Protein AF-A0A931TNT5-F1 (afdb_monomer_lite)

Radius of gyration: 23.52 Å; chains: 1; bounding box: 72×41×69 Å

Foldseek 3Di:
DVVVVVVVVVVVVVVVVVVVVVCVVCVPVPPCPPPLNVVLVLQLLAFEKEFPVQVVVCVVVVNDLVNVNVQSVPWDWDPVQWQPDDQWTWIWTDDDPAIKIWIDGAQFRYIYIHGCPDRPVPDDDDQADKMATSHHHPDPAQEDEPAPLSVVLCVVAVVNVPRVVVVVQCNPFKMWGNNPWQSNDPPWTKIWIWGDDPPKIKIWIWTDDPSHTYTHDIDIPSRPVSD

pLDDT: mean 86.0, std 11.62, range [53.06, 97.56]

Structure (mmCIF, N/CA/C/O backbone):
data_AF-A0A931TNT5-F1
#
_entry.id   AF-A0A931TNT5-F1
#
loop_
_atom_site.group_PDB
_atom_site.id
_atom_site.type_symbol
_atom_site.label_atom_id
_atom_site.label_alt_id
_atom_site.label_comp_id
_atom_site.label_asym_id
_atom_site.label_entity_id
_atom_site.label_seq_id
_atom_site.pdbx_PDB_ins_code
_atom_site.Cartn_x
_atom_site.Cartn_y
_atom_site.Cartn_z
_atom_site.occupancy
_atom_site.B_iso_or_equiv
_atom_site.auth_seq_id
_atom_site.auth_comp_id
_atom_site.auth_asym_id
_atom_site.auth_atom_id
_atom_site.pdbx_PDB_model_num
ATOM 1 N N . MET A 1 1 ? -49.748 -14.332 39.768 1.00 60.91 1 MET A N 1
ATOM 2 C CA . MET A 1 1 ? -48.312 -14.596 39.511 1.00 60.91 1 MET A CA 1
ATOM 3 C C . MET A 1 1 ? -48.090 -15.723 38.508 1.00 60.91 1 MET A C 1
ATOM 5 O O . MET A 1 1 ? -47.346 -15.518 37.559 1.00 60.91 1 MET A O 1
ATOM 9 N N . GLU A 1 2 ? -48.775 -16.862 38.635 1.00 69.00 2 GLU A N 1
ATOM 10 C CA . GLU A 1 2 ? -48.546 -18.037 37.773 1.00 69.00 2 GLU A CA 1
ATOM 11 C C . GLU A 1 2 ? -48.701 -17.775 36.269 1.00 69.00 2 GLU A C 1
ATOM 13 O O . GLU A 1 2 ? -47.838 -18.149 35.482 1.00 69.00 2 GLU A O 1
ATOM 18 N N . LYS A 1 3 ? -49.734 -17.021 35.868 1.00 76.44 3 LYS A N 1
ATOM 19 C CA . LYS A 1 3 ? -50.006 -16.698 34.456 1.00 76.44 3 LYS A CA 1
ATOM 20 C C . LYS A 1 3 ? -48.853 -15.945 33.770 1.00 76.44 3 LYS A C 1
ATOM 22 O O . LYS A 1 3 ? -48.583 -16.174 32.591 1.00 76.44 3 LYS A O 1
ATOM 27 N N . LEU A 1 4 ? -48.161 -15.077 34.512 1.00 82.75 4 LEU A N 1
ATOM 28 C CA . LEU A 1 4 ? -46.988 -14.330 34.044 1.00 82.75 4 LEU A CA 1
ATOM 29 C C . LEU A 1 4 ? -45.771 -15.246 33.861 1.00 82.75 4 LEU A C 1
ATOM 31 O O . LEU A 1 4 ? -45.075 -15.130 32.857 1.00 82.75 4 LEU A O 1
ATOM 35 N N . ILE A 1 5 ? -45.569 -16.201 34.771 1.00 85.56 5 ILE A N 1
ATOM 36 C CA . ILE A 1 5 ? -44.464 -17.171 34.717 1.00 85.56 5 ILE A CA 1
ATOM 37 C C . ILE A 1 5 ? -44.617 -18.109 33.512 1.00 85.56 5 ILE A C 1
ATOM 39 O O . ILE A 1 5 ? -43.648 -18.344 32.790 1.00 85.56 5 ILE A O 1
ATOM 43 N N . THR A 1 6 ? -45.833 -18.590 33.229 1.00 86.19 6 THR A N 1
ATOM 44 C CA . THR A 1 6 ? -46.102 -19.387 32.016 1.00 86.19 6 THR A CA 1
ATOM 45 C C . THR A 1 6 ? -45.783 -18.616 30.741 1.00 86.19 6 THR A C 1
ATOM 47 O O . THR A 1 6 ? -45.123 -19.150 29.855 1.00 86.19 6 THR A O 1
ATOM 50 N N . ARG A 1 7 ? -46.191 -17.343 30.651 1.00 88.88 7 ARG A N 1
ATOM 51 C CA . ARG A 1 7 ? -45.890 -16.497 29.484 1.00 88.88 7 ARG A CA 1
ATOM 52 C C . ARG A 1 7 ? -44.385 -16.295 29.313 1.00 88.88 7 ARG A C 1
ATOM 54 O O . ARG A 1 7 ? -43.880 -16.454 28.207 1.00 88.88 7 ARG A O 1
ATOM 61 N N . LEU A 1 8 ? -43.667 -16.024 30.405 1.00 90.19 8 LEU A N 1
ATOM 62 C CA . LEU A 1 8 ? -42.213 -15.860 30.381 1.00 90.19 8 LEU A CA 1
ATOM 63 C C . LEU A 1 8 ? -41.493 -17.140 29.925 1.00 90.19 8 LEU A C 1
ATOM 65 O O . LEU A 1 8 ? -40.530 -17.052 29.172 1.00 90.19 8 LEU A O 1
ATOM 69 N N . LYS A 1 9 ? -41.993 -18.327 30.303 1.00 89.06 9 LYS A N 1
ATOM 70 C CA . LYS A 1 9 ? -41.482 -19.620 29.816 1.00 89.06 9 LYS A CA 1
ATOM 71 C C . LYS A 1 9 ? -41.636 -19.777 28.301 1.00 89.06 9 LYS A C 1
ATOM 73 O O . LYS A 1 9 ? -40.662 -20.115 27.635 1.00 89.06 9 LYS A O 1
ATOM 78 N N . TYR A 1 10 ? -42.820 -19.505 27.748 1.00 90.44 10 TYR A N 1
ATOM 79 C CA . TYR A 1 10 ? -43.043 -19.618 26.300 1.00 90.44 10 TYR A CA 1
ATOM 80 C C . TYR A 1 10 ? -42.200 -18.613 25.505 1.00 90.44 10 TYR A C 1
ATOM 82 O O . TYR A 1 10 ? -41.583 -18.986 24.506 1.00 90.44 10 TYR A O 1
ATOM 90 N N . TYR A 1 11 ? -42.096 -17.367 25.980 1.00 93.31 11 TYR A N 1
ATOM 91 C CA . TYR A 1 11 ? -41.207 -16.377 25.366 1.00 93.31 11 TYR A CA 1
ATOM 92 C C . TYR A 1 11 ? -39.727 -16.744 25.520 1.00 93.31 11 TYR A C 1
ATOM 94 O O . TYR A 1 11 ? -38.964 -16.558 24.579 1.00 93.31 11 TYR A O 1
ATOM 102 N N . GLY A 1 12 ? -39.325 -17.316 26.657 1.00 94.38 12 GLY A N 1
ATOM 103 C CA . GLY A 1 12 ? -37.959 -17.777 26.901 1.00 94.38 12 GLY A CA 1
ATOM 104 C C . GLY A 1 12 ? -37.539 -18.915 25.971 1.00 94.38 12 GLY A C 1
ATOM 105 O O . GLY A 1 12 ? -36.418 -18.903 25.474 1.00 94.38 12 GLY A O 1
ATOM 106 N N . ILE A 1 13 ? -38.447 -19.849 25.666 1.00 94.81 13 ILE A N 1
ATOM 107 C CA . ILE A 1 13 ? -38.198 -20.925 24.691 1.00 94.81 13 ILE A CA 1
ATOM 108 C C . ILE A 1 13 ? -38.014 -20.340 23.287 1.00 94.81 13 ILE A C 1
ATOM 110 O O . ILE A 1 13 ? -37.030 -20.651 22.620 1.00 94.81 13 ILE A O 1
ATOM 114 N N . GLY A 1 14 ? -38.914 -19.450 22.855 1.00 93.44 14 GLY A N 1
ATOM 115 C CA . GLY A 1 14 ? -38.783 -18.777 21.559 1.00 93.44 14 GLY A CA 1
ATOM 116 C C . GLY A 1 14 ? -37.503 -17.942 21.456 1.00 93.44 14 GLY A C 1
ATOM 117 O O . GLY A 1 14 ? -36.809 -17.987 20.442 1.00 93.44 14 GLY A O 1
ATOM 118 N N . PHE A 1 15 ? -37.141 -17.237 22.529 1.00 95.12 15 PHE A N 1
ATOM 119 C CA . PHE A 1 15 ? -35.911 -16.455 22.618 1.00 95.12 15 PHE A CA 1
ATOM 120 C C . PHE A 1 15 ? -34.656 -17.335 22.573 1.00 95.12 15 PHE A C 1
ATOM 122 O O . PHE A 1 15 ? -33.716 -17.017 21.849 1.00 95.12 15 PHE A O 1
ATOM 129 N N . ALA A 1 16 ? -34.650 -18.466 23.282 1.00 94.94 16 ALA A N 1
ATOM 130 C CA . ALA A 1 16 ? -33.543 -19.419 23.266 1.00 94.94 16 ALA A CA 1
ATOM 131 C C . ALA A 1 16 ? -33.347 -20.039 21.874 1.00 94.94 16 ALA A C 1
ATOM 133 O O . ALA A 1 16 ? -32.223 -20.077 21.376 1.00 94.94 16 ALA A O 1
ATOM 134 N N . ILE A 1 17 ? -34.434 -20.447 21.209 1.00 95.62 17 ILE A N 1
ATOM 135 C CA . ILE A 1 17 ? -34.390 -20.925 19.818 1.00 95.62 17 ILE A CA 1
ATOM 136 C C . ILE A 1 17 ? -33.859 -19.818 18.894 1.00 95.62 17 ILE A C 1
ATOM 138 O O . ILE A 1 17 ? -32.977 -20.067 18.073 1.00 95.62 17 ILE A O 1
ATOM 142 N N . GLY A 1 18 ? -34.331 -18.580 19.068 1.00 94.69 18 GLY A N 1
ATOM 143 C CA . GLY A 1 18 ? -33.838 -17.417 18.329 1.00 94.69 18 GLY A CA 1
ATOM 144 C C . GLY A 1 18 ? -32.334 -17.180 18.511 1.00 94.69 18 GLY A C 1
ATOM 145 O O . GLY A 1 18 ? -31.628 -16.969 17.527 1.00 94.69 18 GLY A O 1
ATOM 146 N N . LEU A 1 19 ? -31.820 -17.283 19.741 1.00 92.31 19 LEU A N 1
ATOM 147 C CA . LEU A 1 19 ? -30.387 -17.166 20.027 1.00 92.31 19 LEU A CA 1
ATOM 148 C C . LEU A 1 19 ? -29.568 -18.256 19.328 1.00 92.31 19 LEU A C 1
ATOM 150 O O . LEU A 1 19 ? -28.522 -17.943 18.761 1.00 92.31 19 LEU A O 1
ATOM 154 N N . VAL A 1 20 ? -30.045 -19.505 19.309 1.00 92.94 20 VAL A N 1
ATOM 155 C CA . VAL A 1 20 ? -29.374 -20.606 18.595 1.00 92.94 20 VAL A CA 1
ATOM 156 C C . VAL A 1 20 ? -29.245 -20.288 17.105 1.00 92.94 20 VAL A C 1
ATOM 158 O O . VAL A 1 20 ? -28.155 -20.411 16.546 1.00 92.94 20 VAL A O 1
ATOM 161 N N . PHE A 1 21 ? -30.315 -19.802 16.469 1.00 92.38 21 PHE A N 1
ATOM 162 C CA . PHE A 1 21 ? -30.259 -19.381 15.068 1.00 92.38 21 PHE A CA 1
ATOM 163 C C . PHE A 1 21 ? -29.291 -18.218 14.846 1.00 92.38 21 PHE A C 1
ATOM 165 O O . PHE A 1 21 ? -28.497 -18.270 13.908 1.00 92.38 21 PHE A O 1
ATOM 172 N N . VAL A 1 22 ? -29.298 -17.194 15.706 1.00 88.94 22 VAL A N 1
ATOM 173 C CA . VAL A 1 22 ? -28.338 -16.081 15.610 1.00 88.94 22 VAL A CA 1
ATOM 174 C C . VAL A 1 22 ? -26.902 -16.601 15.700 1.00 88.94 22 VAL A C 1
ATOM 176 O O . VAL A 1 22 ? -26.078 -16.250 14.860 1.00 88.94 22 VAL A O 1
ATOM 179 N N . PHE A 1 23 ? -26.590 -17.489 16.643 1.00 84.50 23 PHE A N 1
ATOM 180 C CA . PHE A 1 23 ? -25.250 -18.066 16.720 1.00 84.50 23 PHE A CA 1
ATOM 181 C C . PHE A 1 23 ? -24.886 -18.843 15.450 1.00 84.50 23 PHE A C 1
ATOM 183 O O . PHE A 1 23 ? -23.821 -18.598 14.894 1.00 84.50 23 PHE A O 1
ATOM 190 N N . ILE A 1 24 ? -25.765 -19.705 14.933 1.00 86.62 24 ILE A N 1
ATOM 191 C CA . ILE A 1 24 ? -25.496 -20.490 13.714 1.00 86.62 24 ILE A CA 1
ATOM 192 C C . ILE A 1 24 ? -25.296 -19.587 12.487 1.00 86.62 24 ILE A C 1
ATOM 194 O O . ILE A 1 24 ? -24.339 -19.767 11.736 1.00 86.62 24 ILE A O 1
ATOM 198 N N . PHE A 1 25 ? -26.147 -18.577 12.288 1.00 83.00 25 PHE A N 1
ATOM 199 C CA . PHE A 1 25 ? -26.049 -17.688 11.126 1.00 83.00 25 PHE A CA 1
ATOM 200 C C . PHE A 1 25 ? -24.861 -16.717 11.194 1.00 83.00 25 PHE A C 1
ATOM 202 O O . PHE A 1 25 ? -24.346 -16.304 10.151 1.00 83.00 25 PHE A O 1
ATOM 209 N N . PHE A 1 26 ? -24.413 -16.344 12.396 1.00 74.88 26 PHE A N 1
ATOM 210 C CA . PHE A 1 26 ? -23.336 -15.367 12.590 1.00 74.88 26 PHE A CA 1
ATOM 211 C C . PHE A 1 26 ? -21.994 -15.981 13.025 1.00 74.88 26 PHE A C 1
ATOM 213 O O . PHE A 1 26 ? -21.021 -15.239 13.143 1.00 74.88 26 PHE A O 1
ATOM 220 N N . GLN A 1 27 ? -21.893 -17.309 13.165 1.00 64.12 27 GLN A N 1
ATOM 221 C CA . GLN A 1 27 ? -20.689 -18.048 13.590 1.00 64.12 27 GLN A CA 1
ATOM 222 C C . GLN A 1 27 ? -19.400 -17.639 12.850 1.00 64.12 27 GLN A C 1
ATOM 224 O O . GLN A 1 27 ? -18.350 -17.511 13.472 1.00 64.12 27 GLN A O 1
ATOM 229 N N . ASN A 1 28 ? -19.483 -17.357 11.543 1.00 58.19 28 ASN A N 1
ATOM 230 C CA . ASN A 1 28 ? -18.328 -16.963 10.721 1.00 58.19 28 ASN A CA 1
ATOM 231 C C . ASN A 1 28 ? -18.188 -15.450 10.492 1.00 58.19 28 ASN A C 1
ATOM 233 O O . ASN A 1 28 ? -17.248 -15.004 9.830 1.00 58.19 28 ASN A O 1
ATOM 237 N N . ARG A 1 29 ? -19.101 -14.630 11.023 1.00 60.81 29 ARG A N 1
ATOM 238 C CA . ARG A 1 29 ? -19.009 -13.167 10.939 1.00 60.81 29 ARG A CA 1
ATOM 239 C C . ARG A 1 29 ? -18.364 -12.641 12.216 1.00 60.81 29 ARG A C 1
ATOM 241 O O . ARG A 1 29 ? -19.027 -12.046 13.058 1.00 60.81 29 ARG A O 1
ATOM 248 N N . GLY A 1 30 ? -17.062 -12.882 12.362 1.00 60.56 30 GLY A N 1
ATOM 249 C CA . GLY A 1 30 ? -16.277 -12.315 13.461 1.00 60.56 30 GLY A CA 1
ATOM 250 C C . GLY A 1 30 ? -16.305 -10.778 13.478 1.00 60.56 30 GLY A C 1
ATOM 251 O O . GLY A 1 30 ? -16.892 -10.127 12.613 1.00 60.56 30 GLY A O 1
ATOM 252 N N . CYS A 1 31 ? -15.596 -10.160 14.426 1.00 64.12 31 CYS A N 1
ATOM 253 C CA . CYS A 1 31 ? -15.488 -8.697 14.566 1.00 64.12 31 CYS A CA 1
ATOM 254 C C . CYS A 1 31 ? -14.855 -7.963 13.358 1.00 64.12 31 CYS A C 1
ATOM 256 O O . CYS A 1 31 ? -14.591 -6.765 13.442 1.00 64.12 31 CYS A O 1
ATOM 258 N N . SER A 1 32 ? -14.616 -8.627 12.222 1.00 65.44 32 SER A N 1
ATOM 259 C CA . SER A 1 32 ? -14.110 -8.031 10.977 1.00 65.44 32 SER A CA 1
ATOM 260 C C . SER A 1 32 ? -15.032 -6.952 10.395 1.00 65.44 32 SER A C 1
ATOM 262 O O . SER A 1 32 ? -14.578 -6.109 9.624 1.00 65.44 32 SER A O 1
ATOM 264 N N . TRP A 1 33 ? -16.313 -6.933 10.780 1.00 71.88 33 TRP A N 1
ATOM 265 C CA . TRP A 1 33 ? -17.283 -5.952 10.290 1.00 71.88 33 TRP A CA 1
ATOM 266 C C . TRP A 1 33 ? -17.136 -4.557 10.909 1.00 71.88 33 TRP A C 1
ATOM 268 O O . TRP A 1 33 ? -17.630 -3.597 10.308 1.00 71.88 33 TRP A O 1
ATOM 278 N N . LEU A 1 34 ? -16.475 -4.443 12.072 1.00 87.75 34 LEU A N 1
ATOM 279 C CA . LEU A 1 34 ? -16.306 -3.171 12.774 1.00 87.75 34 LEU A CA 1
ATOM 280 C C . LEU A 1 34 ? -15.616 -2.142 11.861 1.00 87.75 34 LEU A C 1
ATOM 282 O O . LEU A 1 34 ? -14.659 -2.499 11.166 1.00 87.75 34 LEU A O 1
ATOM 286 N N . PRO A 1 35 ? -16.028 -0.858 11.889 1.00 89.94 35 PRO A N 1
ATOM 287 C CA . PRO A 1 35 ? -15.467 0.169 11.009 1.00 89.94 35 PRO A CA 1
ATOM 288 C C . PRO A 1 35 ? -13.936 0.249 11.050 1.00 89.94 35 PRO A C 1
ATOM 290 O O . PRO A 1 35 ? -13.297 0.396 10.012 1.00 89.94 35 PRO A O 1
ATOM 293 N N . SER A 1 36 ? -13.342 0.092 12.238 1.00 92.50 36 SER A N 1
ATOM 294 C CA . SER A 1 36 ? -11.884 0.079 12.430 1.00 92.50 36 SER A CA 1
ATOM 295 C C . SER A 1 36 ? -11.215 -1.060 11.653 1.00 92.50 36 SER A C 1
ATOM 297 O O . SER A 1 36 ? -10.272 -0.834 10.897 1.00 92.50 36 SER A O 1
ATOM 299 N N . ASN A 1 37 ? -11.763 -2.273 11.755 1.00 91.56 37 ASN A N 1
ATOM 300 C CA . ASN A 1 37 ? -11.238 -3.448 11.061 1.00 91.56 37 ASN A CA 1
ATOM 301 C C . ASN A 1 37 ? -11.436 -3.350 9.546 1.00 91.56 37 ASN A C 1
ATOM 303 O O . ASN A 1 37 ? -10.544 -3.723 8.791 1.00 91.56 37 ASN A O 1
ATOM 307 N N . ARG A 1 38 ? -12.541 -2.752 9.081 1.00 90.88 38 ARG A N 1
ATOM 308 C CA . ARG A 1 38 ? -12.736 -2.477 7.648 1.00 90.88 38 ARG A CA 1
ATOM 309 C C . ARG A 1 38 ? -11.681 -1.530 7.084 1.00 90.88 38 ARG A C 1
ATOM 311 O O . ARG A 1 38 ? -11.192 -1.780 5.985 1.00 90.88 38 ARG A O 1
ATOM 318 N N . VAL A 1 39 ? -11.323 -0.468 7.811 1.00 94.69 39 VAL A N 1
ATOM 319 C CA . VAL A 1 39 ? -10.256 0.454 7.385 1.00 94.69 39 VAL A CA 1
ATOM 320 C C . VAL A 1 39 ? -8.919 -0.275 7.313 1.00 94.69 39 VAL A C 1
ATOM 322 O O . VAL A 1 39 ? -8.251 -0.202 6.287 1.00 94.69 39 VAL A O 1
ATOM 325 N N . LYS A 1 40 ? -8.562 -1.025 8.360 1.00 94.25 40 LYS A N 1
ATOM 326 C CA . LYS A 1 40 ? -7.329 -1.823 8.402 1.00 94.25 40 LYS A CA 1
ATOM 327 C C . LYS A 1 40 ? -7.236 -2.807 7.238 1.00 94.25 40 LYS A C 1
ATOM 329 O O . LYS A 1 40 ? -6.236 -2.800 6.530 1.00 94.25 40 LYS A O 1
ATOM 334 N N . ASN A 1 41 ? -8.299 -3.573 6.987 1.00 92.00 41 ASN A N 1
ATOM 335 C CA . ASN A 1 41 ? -8.356 -4.517 5.870 1.00 92.00 41 ASN A CA 1
ATOM 336 C C . ASN A 1 41 ? -8.249 -3.795 4.523 1.00 92.00 41 ASN A C 1
ATOM 338 O O . ASN A 1 41 ? -7.438 -4.178 3.698 1.00 92.00 41 ASN A O 1
ATOM 342 N N . THR A 1 42 ? -8.953 -2.673 4.340 1.00 92.75 42 THR A N 1
ATOM 343 C CA . THR A 1 42 ? -8.857 -1.868 3.105 1.00 92.75 42 THR A CA 1
ATOM 344 C C . THR A 1 42 ? -7.428 -1.385 2.831 1.00 92.75 42 THR A C 1
ATOM 346 O O . THR A 1 42 ? -7.040 -1.219 1.675 1.00 92.75 42 THR A O 1
ATOM 349 N N . ILE A 1 43 ? -6.654 -1.107 3.883 1.00 95.19 43 ILE A N 1
ATOM 350 C CA . ILE A 1 43 ? -5.249 -0.708 3.770 1.00 95.19 43 ILE A CA 1
ATOM 351 C C . ILE A 1 43 ? -4.352 -1.927 3.495 1.00 95.19 43 ILE A C 1
ATOM 353 O O . ILE A 1 43 ? -3.460 -1.826 2.659 1.00 95.19 43 ILE A O 1
ATOM 357 N N . LEU A 1 44 ? -4.595 -3.068 4.150 1.00 92.12 44 LEU A N 1
ATOM 358 C CA . LEU A 1 44 ? -3.869 -4.328 3.920 1.00 92.12 44 LEU A CA 1
ATOM 359 C C . LEU A 1 44 ? -4.112 -4.913 2.519 1.00 92.12 44 LEU A C 1
ATOM 361 O O . LEU A 1 44 ? -3.201 -5.478 1.922 1.00 92.12 44 LEU A O 1
ATOM 365 N N . ASP A 1 45 ? -5.303 -4.708 1.960 1.00 91.00 45 ASP A N 1
ATOM 366 C CA . ASP A 1 45 ? -5.663 -5.103 0.593 1.00 91.00 45 ASP A CA 1
ATOM 367 C C . ASP A 1 45 ? -4.975 -4.225 -0.473 1.00 91.00 45 ASP A C 1
ATOM 369 O O . ASP A 1 45 ? -5.117 -4.456 -1.676 1.00 91.00 45 ASP A O 1
ATOM 373 N N . LYS A 1 46 ? -4.208 -3.208 -0.058 1.00 93.12 46 LYS A N 1
ATOM 374 C CA . LYS A 1 46 ? -3.388 -2.358 -0.927 1.00 93.12 46 LYS A CA 1
ATOM 375 C C . LYS A 1 46 ? -1.909 -2.703 -0.802 1.00 93.12 46 LYS A C 1
ATOM 377 O O . LYS A 1 46 ? -1.430 -3.221 0.201 1.00 93.12 46 LYS A O 1
ATOM 382 N N . THR A 1 47 ? -1.146 -2.356 -1.835 1.00 93.94 47 THR A N 1
ATOM 383 C CA . THR A 1 47 ? 0.319 -2.393 -1.752 1.00 93.94 47 THR A CA 1
ATOM 384 C C . THR A 1 47 ? 0.785 -1.222 -0.893 1.00 93.94 47 THR A C 1
ATOM 386 O O . THR A 1 47 ? 0.615 -0.066 -1.282 1.00 93.94 47 THR A O 1
ATOM 389 N N . LEU A 1 48 ? 1.349 -1.508 0.280 1.00 95.44 48 LEU A N 1
ATOM 390 C CA . LEU A 1 48 ? 1.884 -0.475 1.163 1.00 95.44 48 LEU A CA 1
ATOM 391 C C . LEU A 1 48 ? 3.216 0.008 0.623 1.00 95.44 48 LEU A C 1
ATOM 393 O O . LEU A 1 48 ? 4.116 -0.798 0.381 1.00 95.44 48 LEU A O 1
ATOM 397 N N . VAL A 1 49 ? 3.355 1.317 0.483 1.00 95.81 49 VAL A N 1
ATOM 398 C CA . VAL A 1 49 ? 4.548 1.947 -0.074 1.00 95.81 49 VAL A CA 1
ATOM 399 C C . VAL A 1 49 ? 5.062 3.017 0.872 1.00 95.81 49 VAL A C 1
ATOM 401 O O . VAL A 1 49 ? 4.296 3.647 1.599 1.00 95.81 49 VAL A O 1
ATOM 404 N N . ILE A 1 50 ? 6.369 3.223 0.862 1.00 96.25 50 ILE A N 1
ATOM 405 C CA . ILE A 1 50 ? 7.025 4.312 1.582 1.00 96.25 50 ILE A CA 1
ATOM 406 C C . ILE A 1 50 ? 7.989 5.002 0.627 1.00 96.25 50 ILE A C 1
ATOM 408 O O . ILE A 1 50 ? 8.677 4.332 -0.149 1.00 96.25 50 ILE A O 1
ATOM 412 N N . SER A 1 51 ? 8.020 6.330 0.649 1.00 96.75 51 SER A N 1
ATOM 413 C CA . SER A 1 51 ? 8.989 7.092 -0.137 1.00 96.75 51 SER A CA 1
ATOM 414 C C . SER A 1 51 ? 10.377 7.032 0.496 1.00 96.75 51 SER A C 1
ATOM 416 O O . SER A 1 51 ? 10.512 6.822 1.700 1.00 96.75 51 SER A O 1
ATOM 418 N N . GLU A 1 52 ? 11.429 7.244 -0.293 1.00 95.31 52 GLU A N 1
ATOM 419 C CA . GLU A 1 52 ? 12.805 7.288 0.224 1.00 95.31 52 GLU A CA 1
ATOM 420 C C . GLU A 1 52 ? 13.001 8.418 1.256 1.00 95.31 52 GLU A C 1
ATOM 422 O O . GLU A 1 52 ? 13.839 8.305 2.150 1.00 95.31 52 GLU A O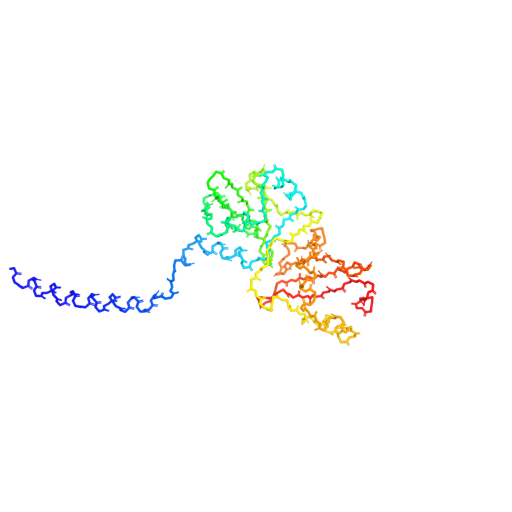 1
ATOM 427 N N . LYS A 1 53 ? 12.207 9.497 1.173 1.00 93.75 53 LYS A N 1
ATOM 428 C CA . LYS A 1 53 ? 12.198 10.587 2.164 1.00 93.75 53 LYS A CA 1
ATOM 429 C C . LYS A 1 53 ? 11.633 10.111 3.503 1.00 93.75 53 LYS A C 1
ATOM 431 O O . LYS A 1 53 ? 12.281 10.281 4.531 1.00 93.75 53 LYS A O 1
ATOM 436 N N . GLU A 1 54 ? 10.465 9.473 3.481 1.00 95.19 54 GLU A N 1
ATOM 437 C CA . GLU A 1 54 ? 9.837 8.930 4.689 1.00 95.19 54 GLU A CA 1
ATOM 438 C C . GLU A 1 54 ? 10.642 7.767 5.267 1.00 95.19 54 GLU A C 1
ATOM 440 O O . GLU A 1 54 ? 10.800 7.665 6.476 1.00 95.19 54 GLU A O 1
ATOM 445 N N . GLU A 1 55 ? 11.247 6.929 4.428 1.00 94.62 55 GLU A N 1
ATOM 446 C CA . GLU A 1 55 ? 12.117 5.846 4.882 1.00 94.62 55 GLU A CA 1
ATOM 447 C C . GLU A 1 55 ? 13.244 6.345 5.795 1.00 94.62 55 GLU A C 1
ATOM 449 O O . GLU A 1 55 ? 13.516 5.711 6.815 1.00 94.62 55 GLU A O 1
ATOM 454 N N . LYS A 1 56 ? 13.870 7.484 5.473 1.00 94.19 56 LYS A N 1
ATOM 455 C CA . LYS A 1 56 ? 14.907 8.085 6.327 1.00 94.19 56 LYS A CA 1
ATOM 456 C C . LYS A 1 56 ? 14.350 8.458 7.700 1.00 94.19 56 LYS A C 1
ATOM 458 O O . LYS A 1 56 ? 14.926 8.062 8.707 1.00 94.19 56 LYS A O 1
ATOM 463 N N . ILE A 1 57 ? 13.186 9.107 7.736 1.00 94.75 57 ILE A N 1
ATOM 464 C CA . ILE A 1 57 ? 12.505 9.497 8.983 1.00 94.75 57 ILE A CA 1
ATOM 465 C C . ILE A 1 57 ? 12.152 8.261 9.822 1.00 94.75 57 ILE A C 1
ATOM 467 O O . ILE A 1 57 ? 12.306 8.255 11.044 1.00 94.75 57 ILE A O 1
ATOM 471 N N . PHE A 1 58 ? 11.680 7.193 9.179 1.00 94.12 58 PHE A N 1
ATOM 472 C CA . PHE A 1 58 ? 11.332 5.951 9.866 1.00 94.12 58 PHE A CA 1
ATOM 473 C C . PHE A 1 58 ? 12.576 5.262 10.425 1.00 94.12 58 PHE A C 1
ATOM 475 O O . PHE A 1 58 ? 12.536 4.797 11.563 1.00 94.12 58 PHE A O 1
ATOM 482 N N . ASN A 1 59 ? 13.684 5.249 9.679 1.00 94.00 59 ASN A N 1
ATOM 483 C CA . ASN A 1 59 ? 14.957 4.706 10.150 1.00 94.00 59 ASN A CA 1
ATOM 484 C C . ASN A 1 59 ? 15.500 5.505 11.348 1.00 94.00 59 ASN A C 1
ATOM 486 O O . ASN A 1 59 ? 15.872 4.903 12.350 1.00 94.00 59 ASN A O 1
ATOM 490 N N . GLU A 1 60 ? 15.461 6.841 11.299 1.00 94.00 60 GLU A N 1
ATOM 491 C CA . GLU A 1 60 ? 15.852 7.717 12.420 1.00 94.00 60 GLU A CA 1
ATOM 492 C C . GLU A 1 60 ? 15.013 7.464 13.681 1.00 94.00 60 GLU A C 1
ATOM 494 O O . GLU A 1 60 ? 15.514 7.522 14.803 1.00 94.00 60 GLU A O 1
ATOM 499 N N . LYS A 1 61 ? 13.725 7.147 13.507 1.00 91.75 61 LYS A N 1
ATOM 500 C CA . LYS A 1 61 ? 12.798 6.826 14.603 1.00 91.75 61 LYS A CA 1
ATOM 501 C C . LYS A 1 61 ? 12.759 5.339 14.963 1.00 91.75 61 LYS A C 1
ATOM 503 O O . LYS A 1 61 ? 11.908 4.945 15.760 1.00 91.75 61 LYS A O 1
ATOM 508 N N . ASN A 1 62 ? 13.654 4.523 14.400 1.00 92.62 62 ASN A N 1
ATOM 509 C CA . ASN A 1 62 ? 13.722 3.073 14.606 1.00 92.62 62 ASN A CA 1
ATOM 510 C C . ASN A 1 62 ? 12.390 2.343 14.333 1.00 92.62 62 ASN A C 1
ATOM 512 O O . ASN A 1 62 ? 12.044 1.374 15.008 1.00 92.62 62 ASN A O 1
ATOM 516 N N . ILE A 1 63 ? 11.631 2.809 13.334 1.00 92.62 63 ILE A N 1
ATOM 517 C CA . ILE A 1 63 ? 10.366 2.209 12.902 1.00 92.62 63 ILE A CA 1
ATOM 518 C C . ILE A 1 63 ? 10.646 1.206 11.786 1.00 92.62 63 ILE A C 1
ATOM 520 O O . ILE A 1 63 ? 10.862 1.549 10.624 1.00 92.62 63 ILE A O 1
ATOM 524 N N . SER A 1 64 ? 10.607 -0.069 12.140 1.00 92.38 64 SER A N 1
ATOM 525 C CA . SER A 1 64 ? 10.791 -1.182 11.214 1.00 92.38 64 SER A CA 1
ATOM 526 C C . SER A 1 64 ? 9.555 -1.442 10.342 1.00 92.38 64 SER A C 1
ATOM 528 O O . SER A 1 64 ? 8.416 -1.162 10.719 1.00 92.38 64 SER A O 1
ATOM 530 N N . LYS A 1 65 ? 9.757 -2.110 9.197 1.00 90.81 65 LYS A N 1
ATOM 531 C CA . LYS A 1 65 ? 8.657 -2.552 8.316 1.00 90.81 65 LYS A CA 1
ATOM 532 C C . LYS A 1 65 ? 7.616 -3.406 9.056 1.00 90.81 65 LYS A C 1
ATOM 534 O O . LYS A 1 65 ? 6.422 -3.252 8.830 1.00 90.81 65 LYS A O 1
ATOM 539 N N . LYS A 1 66 ? 8.068 -4.288 9.961 1.00 91.19 66 LYS A N 1
ATOM 540 C CA . LYS A 1 66 ? 7.190 -5.150 10.773 1.00 91.19 66 LYS A CA 1
ATOM 541 C C . LYS A 1 66 ? 6.318 -4.334 11.725 1.00 91.19 66 LYS A C 1
ATOM 543 O O . LYS A 1 66 ? 5.147 -4.656 11.887 1.00 91.19 66 LYS A O 1
ATOM 548 N N . GLN A 1 67 ? 6.864 -3.267 12.310 1.00 92.75 67 GLN A N 1
ATOM 549 C CA . GLN A 1 67 ? 6.076 -2.349 13.131 1.00 92.75 67 GLN A CA 1
ATOM 550 C C . GLN A 1 67 ? 5.013 -1.638 12.292 1.00 92.75 67 GLN A C 1
ATOM 552 O O . GLN A 1 67 ? 3.871 -1.580 12.710 1.00 92.75 67 GLN A O 1
ATOM 557 N N . ILE A 1 68 ? 5.321 -1.184 11.075 1.00 94.06 68 ILE A N 1
ATOM 558 C CA . ILE A 1 68 ? 4.307 -0.554 10.207 1.00 94.06 68 ILE A CA 1
ATOM 559 C C . ILE A 1 68 ? 3.127 -1.501 9.942 1.00 94.06 68 ILE A C 1
ATOM 561 O O . ILE A 1 68 ? 1.973 -1.088 10.016 1.00 94.06 68 ILE A O 1
ATOM 565 N N . VAL A 1 69 ? 3.402 -2.780 9.677 1.00 92.50 69 VAL A N 1
ATOM 566 C CA . VAL A 1 69 ? 2.345 -3.787 9.492 1.00 92.50 69 VAL A CA 1
ATOM 567 C C . VAL A 1 69 ? 1.579 -4.031 10.797 1.00 92.50 69 VAL A C 1
ATOM 569 O O . VAL A 1 69 ? 0.353 -4.128 10.772 1.00 92.50 69 VAL A O 1
ATOM 572 N N . SER A 1 70 ? 2.250 -4.028 11.954 1.00 93.38 70 SER A N 1
ATOM 573 C CA . SER A 1 70 ? 1.572 -4.218 13.241 1.00 93.38 70 SER A CA 1
ATOM 574 C C . SER A 1 70 ? 0.586 -3.092 13.579 1.00 93.38 70 SER A C 1
ATOM 576 O O . SER A 1 70 ? -0.413 -3.365 14.246 1.00 93.38 70 SER A O 1
ATOM 578 N N . PHE A 1 71 ? 0.776 -1.864 13.066 1.00 94.94 71 PHE A N 1
ATOM 579 C CA . PHE A 1 71 ? -0.236 -0.794 13.152 1.00 94.94 71 PHE A CA 1
ATOM 580 C C . PHE A 1 71 ? -1.561 -1.212 12.513 1.00 94.94 71 PHE A C 1
ATOM 582 O O . PHE A 1 71 ? -2.622 -0.905 13.056 1.00 94.94 71 PHE A O 1
ATOM 589 N N . LEU A 1 72 ? -1.519 -1.941 11.400 1.00 93.38 72 LEU A N 1
ATOM 590 C CA . LEU A 1 72 ? -2.721 -2.407 10.710 1.00 93.38 72 LEU A CA 1
ATOM 591 C C . LEU A 1 72 ? -3.378 -3.583 11.428 1.00 93.38 72 LEU A C 1
ATOM 593 O O . LEU A 1 72 ? -4.596 -3.703 11.404 1.00 93.38 72 LEU A O 1
ATOM 597 N N . GLU A 1 73 ? -2.609 -4.400 12.139 1.00 90.94 73 GLU A N 1
ATOM 598 C CA . GLU A 1 73 ? -3.157 -5.493 12.945 1.00 90.94 73 GLU A CA 1
ATOM 599 C C . GLU A 1 73 ? -3.757 -4.964 14.260 1.00 90.94 73 GLU A C 1
ATOM 601 O O . GLU A 1 73 ? -4.949 -5.121 14.541 1.00 90.94 73 GLU A O 1
ATOM 606 N N . LYS A 1 74 ? -2.947 -4.262 15.059 1.00 92.44 74 LYS A N 1
ATOM 607 C CA . LYS A 1 74 ? -3.239 -3.942 16.467 1.00 92.44 74 LYS A CA 1
ATOM 608 C C . LYS A 1 74 ? -3.581 -2.478 16.723 1.00 92.44 74 LYS A C 1
ATOM 610 O O . LYS A 1 74 ? -4.142 -2.173 17.769 1.00 92.44 74 LYS A O 1
ATOM 615 N N . GLY A 1 75 ? -3.276 -1.577 15.792 1.00 93.62 75 GLY A N 1
ATOM 616 C CA . GLY A 1 75 ? -3.442 -0.140 16.003 1.00 93.62 75 GLY A CA 1
ATOM 617 C C . GLY A 1 75 ? -4.896 0.303 16.150 1.00 93.62 75 GLY A C 1
ATOM 618 O O . GLY A 1 75 ? -5.827 -0.349 15.675 1.00 93.62 75 GLY A O 1
ATOM 619 N N . THR A 1 76 ? -5.096 1.446 16.791 1.00 95.75 76 THR A N 1
ATOM 620 C CA . THR A 1 76 ? -6.404 2.097 16.910 1.00 95.75 76 THR A CA 1
ATOM 621 C C . THR A 1 76 ? -6.561 3.117 15.791 1.00 95.75 76 THR A C 1
ATOM 623 O O . THR A 1 76 ? -5.677 3.944 15.579 1.00 95.75 76 THR A O 1
ATOM 626 N N . VAL A 1 77 ? -7.683 3.064 15.070 1.00 96.62 77 VAL A N 1
ATOM 627 C CA . VAL A 1 77 ? -8.009 4.026 14.007 1.00 96.62 77 VAL A CA 1
ATOM 628 C C . VAL A 1 77 ? -8.663 5.264 14.623 1.00 96.62 77 VAL A C 1
ATOM 630 O O . VAL A 1 77 ? -9.738 5.175 15.219 1.00 96.62 77 VAL A O 1
ATOM 633 N N . HIS A 1 78 ? -8.053 6.433 14.431 1.00 96.25 78 HIS A N 1
ATOM 634 C CA . HIS A 1 78 ? -8.569 7.719 14.908 1.00 96.25 78 HIS A CA 1
ATOM 635 C C . HIS A 1 78 ? -9.432 8.383 13.839 1.00 96.25 78 HIS A C 1
ATOM 637 O O . HIS A 1 78 ? -8.969 9.210 13.050 1.00 96.25 78 HIS A O 1
ATOM 643 N N . PHE A 1 79 ? -10.714 8.018 13.794 1.00 94.94 79 PHE A N 1
ATOM 644 C CA . PHE A 1 79 ? -11.645 8.529 12.783 1.00 94.94 79 PHE A CA 1
ATOM 645 C C . PHE A 1 79 ? -11.825 10.046 12.829 1.00 94.94 79 PHE A C 1
ATOM 647 O O . PHE A 1 79 ? -12.002 10.648 11.773 1.00 94.94 79 PHE A O 1
ATOM 654 N N . ASN A 1 80 ? -11.763 10.660 14.011 1.00 94.31 80 ASN A N 1
ATOM 655 C CA . ASN A 1 80 ? -11.950 12.106 14.170 1.00 94.31 80 ASN A CA 1
ATOM 656 C C . ASN A 1 80 ? -10.777 12.906 13.597 1.00 94.31 80 ASN A C 1
ATOM 658 O O . ASN A 1 80 ? -10.985 13.972 13.030 1.00 94.31 80 ASN A O 1
ATOM 662 N N . GLU A 1 81 ? -9.565 12.361 13.682 1.00 94.25 81 GLU A N 1
ATOM 663 C CA . GLU A 1 81 ? -8.373 12.972 13.093 1.00 94.25 81 GLU A CA 1
ATOM 664 C C . GLU A 1 81 ? -8.293 12.674 11.585 1.00 94.25 81 GLU A C 1
ATOM 666 O O . GLU A 1 81 ? -7.841 13.497 10.800 1.00 94.25 81 GLU A O 1
ATOM 671 N N . SER A 1 82 ? -8.801 11.521 11.145 1.00 95.75 82 SER A N 1
ATOM 672 C CA . SER A 1 82 ? -8.689 11.054 9.758 1.00 95.75 82 SER A CA 1
ATOM 673 C C . SER A 1 82 ? -9.502 11.872 8.739 1.00 95.75 82 SER A C 1
ATOM 675 O O . SER A 1 82 ? -10.692 12.166 8.933 1.00 95.75 82 SER A O 1
ATOM 677 N N . LYS A 1 83 ? -8.904 12.104 7.561 1.00 95.94 83 LYS A N 1
ATOM 678 C CA . LYS A 1 83 ? -9.584 12.615 6.361 1.00 95.94 83 LYS A CA 1
ATOM 679 C C . LYS A 1 83 ? -10.243 11.454 5.613 1.00 95.94 83 LYS A C 1
ATOM 681 O O . LYS A 1 83 ? -9.575 10.656 4.963 1.00 95.94 83 LYS A O 1
ATOM 686 N N . LYS A 1 84 ? -11.568 11.356 5.704 1.00 93.94 84 LYS A N 1
ATOM 687 C CA . LYS A 1 84 ? -12.342 10.189 5.231 1.00 93.94 84 LYS A CA 1
ATOM 688 C C . LYS A 1 84 ? -12.924 10.356 3.821 1.00 93.94 84 LYS A C 1
ATOM 690 O O . LYS A 1 84 ? -13.409 9.385 3.240 1.00 93.94 84 LYS A O 1
ATOM 695 N N . GLU A 1 85 ? -12.853 11.564 3.273 1.00 92.06 85 GLU A N 1
ATOM 696 C CA . GLU A 1 85 ? -13.542 11.971 2.048 1.00 92.06 85 GLU A CA 1
ATOM 697 C C . GLU A 1 85 ? -12.606 12.646 1.041 1.00 92.06 85 GLU A C 1
ATOM 699 O O . GLU A 1 85 ? -11.492 13.072 1.365 1.00 92.06 85 GLU A O 1
ATOM 704 N N . GLY A 1 86 ? -13.098 12.763 -0.192 1.00 90.56 86 GLY A N 1
ATOM 705 C CA . GLY A 1 86 ? -12.371 13.320 -1.325 1.00 90.56 86 GLY A CA 1
ATOM 706 C C . GLY A 1 86 ? -11.515 12.288 -2.054 1.00 90.56 86 GLY A C 1
ATOM 707 O O . GLY A 1 86 ? -11.612 11.080 -1.827 1.00 90.56 86 GLY A O 1
ATOM 708 N N . PHE A 1 87 ? -10.679 12.787 -2.966 1.00 90.94 87 PHE A N 1
ATOM 709 C CA . PHE A 1 87 ? -9.814 11.942 -3.785 1.00 90.94 87 PHE A CA 1
ATOM 710 C C . PHE A 1 87 ? -8.748 11.220 -2.949 1.00 90.94 87 PHE A C 1
ATOM 712 O O . PHE A 1 87 ? -8.464 10.052 -3.176 1.00 90.94 87 PHE A O 1
ATOM 719 N N . LEU A 1 88 ? -8.156 11.902 -1.970 1.00 94.44 88 LEU A N 1
ATOM 720 C CA . LEU A 1 88 ? -7.143 11.333 -1.087 1.00 94.44 88 LEU A CA 1
ATOM 721 C C . LEU A 1 88 ? -7.727 11.155 0.311 1.00 94.44 88 LEU A C 1
ATOM 723 O O . LEU A 1 88 ? -7.977 12.151 1.001 1.00 94.44 88 LEU A O 1
ATOM 727 N N . LYS A 1 89 ? -7.905 9.898 0.723 1.00 95.81 89 LYS A N 1
ATOM 728 C CA . LYS A 1 89 ? -8.263 9.541 2.100 1.00 95.81 89 LYS A CA 1
ATOM 729 C C . LYS A 1 89 ? -6.990 9.390 2.923 1.00 95.81 89 LYS A C 1
ATOM 731 O O . LYS A 1 89 ? -6.014 8.830 2.439 1.00 95.81 89 LYS A O 1
ATOM 736 N N . ILE A 1 90 ? -6.994 9.884 4.153 1.00 97.19 90 ILE A N 1
ATOM 737 C CA . ILE A 1 90 ? -5.850 9.817 5.066 1.00 97.19 90 ILE A CA 1
ATOM 738 C C . ILE A 1 90 ? -6.355 9.271 6.392 1.00 97.19 90 ILE A C 1
ATOM 740 O O . ILE A 1 90 ? -7.139 9.933 7.075 1.00 97.19 90 ILE A O 1
ATOM 744 N N . TYR A 1 91 ? -5.921 8.065 6.741 1.00 97.50 91 TYR A N 1
ATOM 745 C CA . TYR A 1 91 ? -6.271 7.422 8.000 1.00 97.50 91 TYR A CA 1
ATOM 746 C C . TYR A 1 91 ? -5.129 7.543 9.001 1.00 97.50 91 TYR A C 1
ATOM 748 O O . TYR A 1 91 ? -3.978 7.241 8.687 1.00 97.50 91 TYR A O 1
ATOM 756 N N . VAL A 1 92 ? -5.469 7.970 10.214 1.00 97.38 92 VAL A N 1
ATOM 757 C CA . VAL A 1 92 ? -4.540 8.068 11.340 1.00 97.38 92 VAL A CA 1
ATOM 758 C C . VAL A 1 92 ? -4.690 6.826 12.195 1.00 97.38 92 VAL A C 1
ATOM 760 O O . VAL A 1 92 ? -5.765 6.571 12.744 1.00 97.38 92 VAL A O 1
ATOM 763 N N . LEU A 1 93 ? -3.616 6.054 12.311 1.00 97.31 93 LEU A N 1
ATOM 764 C CA . LEU A 1 93 ? -3.564 4.894 13.192 1.00 97.31 93 LEU A CA 1
ATOM 765 C C . LEU A 1 93 ? -2.526 5.132 14.280 1.00 97.31 93 LEU A C 1
ATOM 767 O O . LEU A 1 93 ? -1.469 5.706 14.012 1.00 97.31 93 LEU A O 1
ATOM 771 N N . SER A 1 94 ? -2.813 4.669 15.495 1.00 96.12 94 SER A N 1
ATOM 772 C CA . SER A 1 94 ? -1.855 4.710 16.597 1.00 96.12 94 SER A CA 1
ATOM 773 C C . SER A 1 94 ? -1.646 3.356 17.251 1.00 96.12 94 SER A C 1
ATOM 775 O O . SER A 1 94 ? -2.600 2.612 17.479 1.00 96.12 94 SER A O 1
ATOM 777 N N . ILE A 1 95 ? -0.409 3.094 17.652 1.00 94.56 95 ILE A N 1
ATOM 778 C CA . ILE A 1 95 ? -0.079 2.111 18.681 1.00 94.56 95 ILE A CA 1
ATOM 779 C C . ILE A 1 95 ? 0.554 2.895 19.823 1.00 94.56 95 ILE A C 1
ATOM 781 O O . ILE A 1 95 ? 1.516 3.633 19.610 1.00 94.56 95 ILE A O 1
ATOM 785 N N . GLU A 1 96 ? -0.014 2.764 21.021 1.00 88.38 96 GLU A N 1
ATOM 786 C CA . GLU A 1 96 ? 0.426 3.505 22.208 1.00 88.38 96 GLU A CA 1
ATOM 787 C C . GLU A 1 96 ? 0.491 5.021 21.936 1.00 88.38 96 GLU A C 1
ATOM 789 O O . GLU A 1 96 ? -0.533 5.643 21.652 1.00 88.38 96 GLU A O 1
ATOM 794 N N . LYS A 1 97 ? 1.688 5.621 22.000 1.00 87.56 97 LYS A N 1
ATOM 795 C CA . LYS A 1 97 ? 1.925 7.053 21.753 1.00 87.56 97 LYS A CA 1
ATOM 796 C C . LYS A 1 97 ? 2.368 7.363 20.322 1.00 87.56 97 LYS A C 1
ATOM 798 O O . LYS A 1 97 ? 2.515 8.533 19.972 1.00 87.56 97 LYS A O 1
ATOM 803 N N . GLN A 1 98 ? 2.596 6.349 19.493 1.00 92.88 98 GLN A N 1
ATOM 804 C CA . GLN A 1 98 ? 3.099 6.529 18.139 1.00 92.88 98 GLN A CA 1
ATOM 805 C C . GLN A 1 98 ? 1.947 6.534 17.138 1.00 92.88 98 GLN A C 1
ATOM 807 O O . GLN A 1 98 ? 1.089 5.656 17.161 1.00 92.88 98 GLN A O 1
ATOM 812 N N . LYS A 1 99 ? 1.936 7.531 16.250 1.00 95.56 99 LYS A N 1
ATOM 813 C CA . LYS A 1 99 ? 0.935 7.699 15.191 1.00 95.56 99 LYS A CA 1
ATOM 814 C C . LYS A 1 99 ? 1.592 7.554 13.824 1.00 95.56 99 LYS A C 1
ATOM 816 O O . LYS A 1 99 ? 2.730 7.980 13.652 1.00 95.56 99 LYS A O 1
ATOM 821 N N . LEU A 1 100 ? 0.858 7.000 12.865 1.00 96.81 100 LEU A N 1
ATOM 822 C CA . LEU A 1 100 ? 1.234 6.925 11.455 1.00 96.81 100 LEU A CA 1
ATOM 823 C C . LEU A 1 100 ? 0.058 7.348 10.576 1.00 96.81 100 LEU A C 1
ATOM 825 O O . LEU A 1 100 ? -1.106 7.119 10.925 1.00 96.81 100 LEU A O 1
ATOM 829 N N . TYR A 1 101 ? 0.374 7.957 9.436 1.00 97.56 101 TYR A N 1
ATOM 830 C CA . TYR A 1 101 ? -0.607 8.325 8.424 1.00 97.56 101 TYR A CA 1
ATOM 831 C C . TYR A 1 101 ? -0.563 7.329 7.271 1.00 97.56 101 TYR A C 1
ATOM 833 O O . TYR A 1 101 ? 0.491 7.063 6.698 1.00 97.56 101 TYR A O 1
ATOM 841 N N . PHE A 1 102 ? -1.735 6.808 6.922 1.00 97.50 102 PHE A N 1
ATOM 842 C CA . PHE A 1 102 ? -1.940 5.944 5.768 1.00 97.50 102 PHE A CA 1
ATOM 843 C C . PHE A 1 102 ? -2.749 6.716 4.730 1.00 97.50 102 PHE A C 1
ATOM 845 O O . PHE A 1 102 ? -3.924 7.026 4.943 1.00 97.50 102 PHE A O 1
ATOM 852 N N . LEU A 1 103 ? -2.100 7.057 3.623 1.00 97.19 103 LEU A N 1
ATOM 853 C CA . LEU A 1 103 ? -2.641 7.841 2.522 1.00 97.19 103 LEU A CA 1
ATOM 854 C C . LEU A 1 103 ? -3.148 6.892 1.433 1.00 97.19 103 LEU A C 1
ATOM 856 O O . LEU A 1 103 ? -2.392 6.104 0.869 1.00 97.19 103 LEU A O 1
ATOM 860 N N . LEU A 1 104 ? -4.440 6.970 1.132 1.00 96.06 104 LEU A N 1
ATOM 861 C CA . LEU A 1 104 ? -5.136 6.116 0.175 1.00 96.06 104 LEU A CA 1
ATOM 862 C C . LEU A 1 104 ? -5.693 6.992 -0.957 1.00 96.06 104 LEU A C 1
ATOM 864 O O . LEU A 1 104 ? -6.776 7.573 -0.803 1.00 96.06 104 LEU A O 1
ATOM 868 N N . PRO A 1 105 ? -4.974 7.105 -2.088 1.00 93.94 105 PRO A N 1
ATOM 869 C CA . PR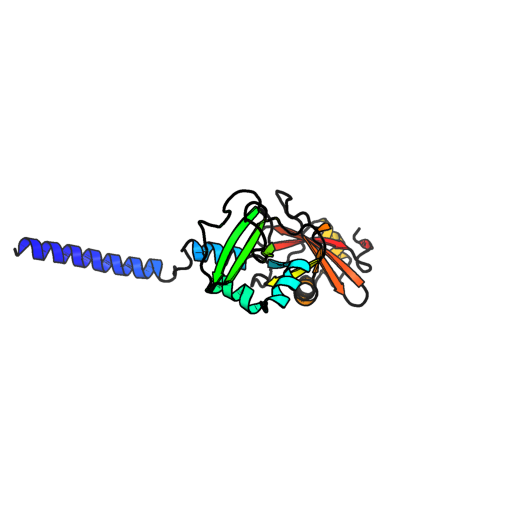O A 1 105 ? -5.511 7.723 -3.289 1.00 93.94 105 PRO A CA 1
ATOM 870 C C . PRO A 1 105 ? -6.701 6.920 -3.823 1.00 93.94 105 PRO A C 1
ATOM 872 O O . PRO A 1 105 ? -6.704 5.682 -3.816 1.00 93.94 105 PRO A O 1
ATOM 875 N N . LYS A 1 106 ? -7.718 7.628 -4.312 1.00 90.62 106 LYS A N 1
ATOM 876 C CA . LYS A 1 106 ? -8.852 7.039 -5.022 1.00 90.62 106 LYS A CA 1
ATOM 877 C C . LYS A 1 106 ? -8.353 6.342 -6.293 1.00 90.62 106 LYS A C 1
ATOM 879 O O . LYS A 1 106 ? -7.378 6.766 -6.900 1.00 90.62 106 LYS A O 1
ATOM 884 N N . ASP A 1 107 ? -9.010 5.244 -6.659 1.00 88.12 107 ASP A N 1
ATOM 885 C CA . ASP A 1 107 ? -8.730 4.456 -7.870 1.00 88.12 107 ASP A CA 1
ATOM 886 C C . ASP A 1 107 ? -7.299 3.879 -7.959 1.00 88.12 107 ASP A C 1
ATOM 888 O O . ASP A 1 107 ? -6.897 3.339 -8.989 1.00 88.12 107 ASP A O 1
ATOM 892 N N . SER A 1 108 ? -6.540 3.940 -6.860 1.00 91.81 108 SER A N 1
ATOM 893 C CA . SER A 1 108 ? -5.183 3.417 -6.763 1.00 91.81 108 SER A CA 1
ATOM 894 C C . SER A 1 108 ? -5.113 2.177 -5.880 1.00 91.81 108 SER A C 1
ATOM 896 O O . SER A 1 108 ? -5.794 2.074 -4.854 1.00 91.81 108 SER A O 1
ATOM 898 N N . TYR A 1 109 ? -4.265 1.224 -6.264 1.00 92.88 109 TYR A N 1
ATOM 899 C CA . TYR A 1 109 ? -4.012 0.007 -5.491 1.00 92.88 109 TYR A CA 1
ATOM 900 C C . TYR A 1 109 ? -2.880 0.165 -4.471 1.00 92.88 109 TYR A C 1
ATOM 902 O O . TYR A 1 109 ? -2.638 -0.758 -3.695 1.00 92.88 109 TYR A O 1
ATOM 910 N N . ILE A 1 110 ? -2.189 1.309 -4.458 1.00 94.69 110 ILE A N 1
ATOM 911 C CA . ILE A 1 110 ? -1.160 1.600 -3.459 1.00 94.69 110 ILE A CA 1
ATOM 912 C C . ILE A 1 110 ? -1.753 2.378 -2.282 1.00 94.69 110 ILE A C 1
ATOM 914 O O . ILE A 1 110 ? -2.714 3.134 -2.443 1.00 94.69 110 ILE A O 1
ATOM 918 N N . ALA A 1 111 ? -1.155 2.212 -1.109 1.00 96.00 111 ALA A N 1
ATOM 919 C CA . ALA A 1 111 ? -1.343 3.096 0.032 1.00 96.00 111 ALA A CA 1
ATOM 920 C C . ALA A 1 111 ? 0.030 3.558 0.518 1.00 96.00 111 ALA A C 1
ATOM 922 O O . ALA A 1 111 ? 0.900 2.734 0.800 1.00 96.00 111 ALA A O 1
ATOM 923 N N . GLU A 1 112 ? 0.232 4.867 0.592 1.00 96.75 112 GLU A N 1
ATOM 924 C CA . GLU A 1 112 ? 1.490 5.441 1.058 1.00 96.75 112 GLU A CA 1
ATOM 925 C C . GLU A 1 112 ? 1.466 5.611 2.576 1.00 96.75 112 GLU A C 1
ATOM 927 O O . GLU A 1 112 ? 0.477 6.075 3.146 1.00 96.75 112 GLU A O 1
ATOM 932 N N . VAL A 1 113 ? 2.558 5.232 3.234 1.00 97.06 113 VAL A N 1
ATOM 933 C CA . VAL A 1 113 ? 2.744 5.413 4.673 1.00 97.06 113 VAL A CA 1
ATOM 934 C C . VAL A 1 113 ? 3.658 6.609 4.906 1.00 97.06 113 VAL A C 1
ATOM 936 O O . VAL A 1 113 ? 4.763 6.655 4.369 1.00 97.06 113 VAL A O 1
ATOM 939 N N . GLN A 1 114 ? 3.202 7.555 5.727 1.00 96.88 114 GLN A N 1
ATOM 940 C CA . GLN A 1 114 ? 3.960 8.747 6.106 1.00 96.88 114 GLN A CA 1
ATOM 941 C C . GLN A 1 114 ? 3.988 8.924 7.625 1.00 96.88 114 GLN A C 1
ATOM 943 O O . GLN A 1 114 ? 3.042 8.562 8.340 1.00 96.88 114 GLN A O 1
ATOM 948 N N . PHE A 1 115 ? 5.073 9.508 8.126 1.00 95.06 115 PHE A N 1
ATOM 949 C CA . PHE A 1 115 ? 5.165 9.933 9.512 1.00 95.06 115 PHE A CA 1
ATOM 950 C C . PHE A 1 115 ? 4.368 11.239 9.701 1.00 95.06 115 PHE A C 1
ATOM 952 O O . PHE A 1 115 ? 4.395 12.104 8.821 1.00 95.06 115 PHE A O 1
ATOM 959 N N . PRO A 1 116 ? 3.675 11.439 10.839 1.00 93.19 116 PRO A N 1
ATOM 960 C CA . PRO A 1 116 ? 2.953 12.676 11.140 1.00 93.19 116 PRO A CA 1
ATOM 961 C C . PRO A 1 116 ? 3.889 13.888 11.296 1.00 93.19 116 PRO A C 1
ATOM 963 O O . PRO A 1 116 ? 4.255 14.273 12.403 1.00 93.19 116 PRO A O 1
ATOM 966 N N . SER A 1 117 ? 4.304 14.491 10.183 1.00 86.31 117 SER A N 1
ATOM 967 C CA . SER A 1 117 ? 5.174 15.677 10.156 1.00 86.31 117 SER A CA 1
ATOM 968 C C . SER A 1 117 ? 4.401 16.986 9.973 1.00 86.31 117 SER A C 1
ATOM 970 O O . SER A 1 117 ? 4.898 18.055 10.319 1.00 86.31 117 SER A O 1
ATOM 972 N N . LYS A 1 118 ? 3.178 16.914 9.433 1.00 88.75 118 LYS A N 1
ATOM 973 C CA . LYS A 1 118 ? 2.315 18.060 9.115 1.00 88.75 118 LYS A CA 1
ATOM 974 C C . LYS A 1 118 ? 0.873 17.804 9.548 1.00 88.75 118 LYS A C 1
ATOM 976 O O . LYS A 1 118 ? 0.483 16.674 9.857 1.00 88.75 118 LYS A O 1
ATOM 981 N N . SER A 1 119 ? 0.069 18.866 9.530 1.00 90.62 119 SER A N 1
ATOM 982 C CA . SER A 1 119 ? -1.385 18.763 9.648 1.00 90.62 119 SER A CA 1
ATOM 983 C C . SER A 1 119 ? -1.959 17.917 8.512 1.00 90.62 119 SER A C 1
ATOM 985 O O . SER A 1 119 ? -1.531 18.018 7.364 1.00 90.62 119 SER A O 1
ATOM 987 N N . ILE A 1 120 ? -2.999 17.144 8.817 1.00 91.38 120 ILE A N 1
ATOM 988 C CA . ILE A 1 120 ? -3.683 16.247 7.870 1.00 91.38 120 ILE A CA 1
ATOM 989 C C . ILE A 1 120 ? -4.252 17.004 6.663 1.00 91.38 120 ILE A C 1
ATOM 991 O O . ILE A 1 120 ? -4.373 16.447 5.572 1.00 91.38 120 ILE A O 1
ATOM 995 N N . LYS A 1 121 ? -4.587 18.289 6.834 1.00 88.31 121 LYS A N 1
ATOM 996 C CA . LYS A 1 121 ? -5.063 19.146 5.739 1.00 88.31 121 LYS A CA 1
ATOM 997 C C . LYS A 1 121 ? -3.968 19.447 4.713 1.00 88.31 121 LYS A C 1
ATOM 999 O O . LYS A 1 121 ? -4.285 19.560 3.526 1.00 88.31 121 LYS A O 1
ATOM 1004 N N . ASP A 1 122 ? -2.714 19.490 5.151 1.00 91.19 122 ASP A N 1
ATOM 1005 C CA . ASP A 1 122 ? -1.538 19.832 4.341 1.00 91.19 122 ASP A CA 1
ATOM 1006 C C . ASP A 1 122 ? -0.776 18.589 3.872 1.00 91.19 122 ASP A C 1
ATOM 1008 O O . ASP A 1 122 ? 0.058 18.663 2.971 1.00 91.19 122 ASP A O 1
ATOM 1012 N N . THR A 1 123 ? -1.083 17.427 4.448 1.00 93.62 123 THR A N 1
ATOM 1013 C CA . THR A 1 123 ? -0.564 16.134 4.009 1.00 93.62 123 THR A CA 1
ATOM 1014 C C . THR A 1 123 ? -1.020 15.816 2.579 1.00 93.62 123 THR A C 1
ATOM 1016 O O . THR A 1 123 ? -2.204 15.915 2.228 1.00 93.62 123 THR A O 1
ATOM 1019 N N . ARG A 1 124 ? -0.062 15.426 1.736 1.00 93.06 124 ARG A N 1
ATOM 1020 C CA . ARG A 1 124 ? -0.237 15.045 0.328 1.00 93.06 124 ARG A CA 1
ATOM 1021 C C . ARG A 1 124 ? 0.621 13.813 0.043 1.00 93.06 124 ARG A C 1
ATOM 1023 O O . ARG A 1 124 ? 1.558 13.533 0.789 1.00 93.06 124 ARG A O 1
ATOM 1030 N N . LEU A 1 125 ? 0.284 13.091 -1.022 1.00 92.88 125 LEU A N 1
ATOM 1031 C CA . LEU A 1 125 ? 1.125 12.002 -1.524 1.00 92.88 125 LEU A CA 1
ATOM 1032 C C . LEU A 1 125 ? 2.509 12.516 -1.920 1.00 92.88 125 LEU A C 1
ATOM 1034 O O . LEU A 1 125 ? 2.658 13.683 -2.287 1.00 92.88 125 LEU A O 1
ATOM 1038 N N . THR A 1 126 ? 3.500 11.632 -1.881 1.00 93.50 126 THR A N 1
ATOM 1039 C CA . THR A 1 126 ? 4.806 11.919 -2.468 1.00 93.50 126 THR A CA 1
ATOM 1040 C C . THR A 1 126 ? 4.664 12.069 -3.983 1.00 93.50 126 THR A C 1
ATOM 1042 O O . THR A 1 126 ? 4.122 11.197 -4.656 1.00 93.50 126 THR A O 1
ATOM 1045 N N . GLU A 1 127 ? 5.171 13.179 -4.518 1.00 91.00 127 GLU A N 1
ATOM 1046 C CA . GLU A 1 127 ? 5.139 13.487 -5.956 1.00 91.00 127 GLU A CA 1
ATOM 1047 C C . GLU A 1 127 ? 6.506 13.308 -6.630 1.00 91.00 127 GLU A C 1
ATOM 1049 O O . GLU A 1 127 ? 6.576 13.255 -7.852 1.00 91.00 127 GLU A O 1
ATOM 1054 N N . SER A 1 128 ? 7.595 13.211 -5.852 1.00 92.38 128 SER A N 1
ATOM 1055 C CA . SER A 1 128 ? 8.960 13.148 -6.386 1.00 92.38 128 SER A CA 1
ATOM 1056 C C . SER A 1 128 ? 9.868 12.112 -5.739 1.00 92.38 128 SER A C 1
ATOM 1058 O O . SER A 1 128 ? 9.754 11.811 -4.545 1.00 92.38 128 SER A O 1
ATOM 1060 N N . GLY A 1 129 ? 10.818 11.615 -6.534 1.00 93.56 129 GLY A N 1
ATOM 1061 C CA . GLY A 1 129 ? 11.763 10.570 -6.153 1.00 93.56 129 GLY A CA 1
ATOM 1062 C C . GLY A 1 129 ? 11.197 9.150 -6.224 1.00 93.56 129 GLY A C 1
ATOM 1063 O O . GLY A 1 129 ? 10.198 8.872 -6.893 1.00 93.56 129 GLY A O 1
ATOM 1064 N N . PHE A 1 130 ? 11.870 8.236 -5.521 1.00 94.94 130 PHE A N 1
ATOM 1065 C CA . PHE A 1 130 ? 11.521 6.821 -5.503 1.00 94.94 130 PHE A CA 1
ATOM 1066 C C . PHE A 1 130 ? 10.894 6.386 -4.178 1.00 94.94 130 PHE A C 1
ATOM 1068 O O . PHE A 1 130 ? 11.065 7.015 -3.132 1.00 94.94 130 PHE A O 1
ATOM 1075 N N . GLY A 1 131 ? 10.168 5.274 -4.227 1.00 94.38 131 GLY A N 1
ATOM 1076 C CA . GLY A 1 131 ? 9.635 4.585 -3.061 1.00 94.38 131 GLY A CA 1
ATOM 1077 C C . GLY A 1 131 ? 9.819 3.086 -3.153 1.00 94.38 131 GLY A C 1
ATOM 1078 O O . GLY A 1 131 ? 10.064 2.536 -4.224 1.00 94.38 131 GLY A O 1
ATOM 1079 N N . LYS A 1 132 ? 9.675 2.415 -2.018 1.00 93.69 132 LYS A N 1
ATOM 1080 C CA . LYS A 1 132 ? 9.748 0.959 -1.907 1.00 93.69 132 LYS A CA 1
ATOM 1081 C C . LYS A 1 132 ? 8.434 0.412 -1.371 1.00 93.69 132 LYS A C 1
ATOM 1083 O O . LYS A 1 132 ? 7.789 1.038 -0.527 1.00 93.69 132 LYS A O 1
ATOM 1088 N N . ALA A 1 133 ? 8.064 -0.783 -1.813 1.00 93.06 133 ALA A N 1
ATOM 1089 C CA . ALA A 1 133 ? 6.968 -1.499 -1.183 1.00 93.06 133 ALA A CA 1
ATOM 1090 C C . ALA A 1 133 ? 7.404 -2.119 0.149 1.00 93.06 133 ALA A C 1
ATOM 1092 O O . ALA A 1 133 ? 8.505 -2.652 0.314 1.00 93.06 133 ALA A O 1
ATOM 1093 N N . LEU A 1 134 ? 6.505 -2.022 1.117 1.00 91.88 134 LEU A N 1
ATOM 1094 C CA . LEU A 1 134 ? 6.632 -2.599 2.447 1.00 91.88 134 LEU A CA 1
ATOM 1095 C C . LEU A 1 134 ? 5.836 -3.893 2.569 1.00 91.88 134 LEU A C 1
ATOM 1097 O O . LEU A 1 134 ? 6.261 -4.813 3.264 1.00 91.88 134 LEU A O 1
ATOM 1101 N N . HIS A 1 135 ? 4.690 -3.945 1.897 1.00 91.94 135 HIS A N 1
ATOM 1102 C CA . HIS A 1 135 ? 3.757 -5.055 1.934 1.00 91.94 135 HIS A CA 1
ATOM 1103 C C . HIS A 1 135 ? 2.997 -5.120 0.612 1.00 91.94 135 HIS A C 1
ATOM 1105 O O . HIS A 1 135 ? 2.636 -4.085 0.051 1.00 91.94 135 HIS A O 1
ATOM 1111 N N . PHE A 1 136 ? 2.737 -6.337 0.147 1.00 90.06 136 PHE A N 1
ATOM 1112 C CA . PHE A 1 136 ? 1.818 -6.610 -0.949 1.00 90.06 136 PHE A CA 1
ATOM 1113 C C . PHE A 1 136 ? 0.648 -7.436 -0.412 1.00 90.06 136 PHE A C 1
ATOM 1115 O O . PHE A 1 136 ? 0.892 -8.305 0.431 1.00 90.06 136 PHE A O 1
ATOM 1122 N N . PRO A 1 137 ? -0.570 -7.238 -0.943 1.00 85.88 137 PRO A N 1
ATOM 1123 C CA . PRO A 1 137 ? -1.719 -8.070 -0.613 1.00 85.88 137 PRO A CA 1
ATOM 1124 C C . PRO A 1 137 ? -1.409 -9.553 -0.829 1.00 85.88 137 PRO A C 1
ATOM 1126 O O . PRO A 1 137 ? -0.727 -9.927 -1.791 1.00 85.88 137 PRO A O 1
ATOM 1129 N N . ASN A 1 138 ? -1.914 -10.404 0.063 1.00 75.69 138 ASN A N 1
ATOM 1130 C CA . ASN A 1 138 ? -1.662 -11.842 0.030 1.00 75.69 138 ASN A CA 1
ATOM 1131 C C . ASN A 1 138 ? -2.553 -12.553 -1.006 1.00 75.69 138 ASN A C 1
ATOM 1133 O O . ASN A 1 138 ? -3.439 -13.329 -0.657 1.00 75.69 138 ASN A O 1
ATOM 1137 N N . GLU A 1 139 ? -2.316 -12.276 -2.290 1.00 73.31 139 GLU A N 1
ATOM 1138 C CA . GLU A 1 139 ? -3.021 -12.903 -3.410 1.00 73.31 139 GLU A CA 1
ATOM 1139 C C . GLU A 1 139 ? -2.060 -13.645 -4.346 1.00 73.31 139 GLU A C 1
ATOM 1141 O O . GLU A 1 139 ? -1.094 -13.076 -4.862 1.00 73.31 139 GLU A O 1
ATOM 1146 N N . LYS A 1 140 ? -2.358 -14.927 -4.618 1.00 61.16 140 LYS A N 1
ATOM 1147 C CA . LYS A 1 140 ? -1.557 -15.782 -5.519 1.00 61.16 140 LYS A CA 1
ATOM 1148 C C . LYS A 1 140 ? -1.486 -15.239 -6.951 1.00 61.16 140 LYS A C 1
ATOM 1150 O O . LYS A 1 140 ? -0.498 -15.466 -7.639 1.00 61.16 140 LYS A O 1
ATOM 1155 N N . HIS A 1 141 ? -2.511 -14.507 -7.387 1.00 68.88 141 HIS A N 1
ATOM 1156 C CA . HIS A 1 141 ? -2.605 -13.928 -8.727 1.00 68.88 141 HIS A CA 1
ATOM 1157 C C . HIS A 1 141 ? -2.823 -12.413 -8.650 1.00 68.88 141 HIS A C 1
ATOM 1159 O O . HIS A 1 141 ? -3.774 -11.875 -9.204 1.00 68.88 141 HIS A O 1
ATOM 1165 N N . LEU A 1 142 ? -1.951 -11.705 -7.933 1.00 78.56 142 LEU A N 1
ATOM 1166 C CA . LEU A 1 142 ? -2.075 -10.254 -7.785 1.00 78.56 142 LEU A CA 1
ATOM 1167 C C . LEU A 1 142 ? -1.813 -9.491 -9.099 1.00 78.56 142 LEU A C 1
ATOM 1169 O O . LEU A 1 142 ? -2.356 -8.406 -9.298 1.00 78.56 142 LEU A O 1
ATOM 1173 N N . LEU A 1 143 ? -0.986 -10.045 -9.992 1.00 78.56 143 LEU A N 1
ATOM 1174 C CA . LEU A 1 143 ? -0.517 -9.392 -11.215 1.00 78.56 143 LEU A CA 1
ATOM 1175 C C . LEU A 1 143 ? -1.102 -10.063 -12.462 1.00 78.56 143 LEU A C 1
ATOM 1177 O O . LEU A 1 143 ? -1.056 -11.283 -12.609 1.00 78.56 143 LEU A O 1
ATOM 1181 N N . PHE A 1 144 ? -1.643 -9.249 -13.362 1.00 76.19 144 PHE A N 1
ATOM 1182 C CA . PHE A 1 144 ? -2.216 -9.641 -14.643 1.00 76.19 144 PHE A CA 1
ATOM 1183 C C . PHE A 1 144 ? -1.615 -8.797 -15.755 1.00 76.19 144 PHE A C 1
ATOM 1185 O O . PHE A 1 144 ? -1.276 -7.633 -15.568 1.00 76.19 144 PHE A O 1
ATOM 1192 N N . ALA A 1 145 ? -1.480 -9.395 -16.927 1.00 67.62 145 ALA A N 1
ATOM 1193 C CA . ALA A 1 145 ? -0.867 -8.744 -18.067 1.00 67.62 145 ALA A CA 1
ATOM 1194 C C . ALA A 1 145 ? -1.687 -9.078 -19.319 1.00 67.62 145 ALA A C 1
ATOM 1196 O O . ALA A 1 145 ? -1.307 -9.913 -20.137 1.00 67.62 145 ALA A O 1
ATOM 1197 N N . ASP A 1 146 ? -2.890 -8.497 -19.371 1.00 59.12 146 ASP A N 1
ATOM 1198 C CA . ASP A 1 146 ? -3.921 -8.769 -20.386 1.00 59.12 146 ASP A CA 1
ATOM 1199 C C . ASP A 1 146 ? -4.373 -7.489 -21.113 1.00 59.12 146 ASP A C 1
ATOM 1201 O O . ASP A 1 146 ? -5.464 -7.407 -21.673 1.00 59.12 146 ASP A O 1
ATOM 1205 N N . SER A 1 147 ? -3.546 -6.441 -21.093 1.00 61.16 147 SER A N 1
ATOM 1206 C CA . SER A 1 147 ? -3.773 -5.299 -21.979 1.00 61.16 147 SER A CA 1
ATOM 1207 C C . SER A 1 147 ? -3.443 -5.690 -23.422 1.00 61.16 147 SER A C 1
ATOM 1209 O O . SER A 1 147 ? -2.504 -6.447 -23.666 1.00 61.16 147 SER A O 1
ATOM 1211 N N . SER A 1 148 ? -4.206 -5.175 -24.390 1.00 60.59 148 SER A N 1
ATOM 1212 C CA . SER A 1 148 ? -3.994 -5.448 -25.819 1.00 60.59 148 SER A CA 1
ATOM 1213 C C . SER A 1 148 ? -2.572 -5.098 -26.275 1.00 60.59 148 SER A C 1
ATOM 1215 O O . SER A 1 148 ? -1.958 -5.883 -26.987 1.00 60.59 148 SER A O 1
ATOM 1217 N N . ALA A 1 149 ? -2.021 -3.981 -25.787 1.00 57.16 149 ALA A N 1
ATOM 1218 C CA . ALA A 1 149 ? -0.639 -3.570 -26.040 1.00 57.16 149 ALA A CA 1
ATOM 1219 C C . ALA A 1 149 ? 0.390 -4.557 -25.453 1.00 57.16 149 ALA A C 1
ATOM 1221 O O . ALA A 1 149 ? 1.370 -4.908 -26.107 1.00 57.16 149 ALA A O 1
ATOM 1222 N N . PHE A 1 150 ? 0.145 -5.074 -24.243 1.00 62.16 150 PHE A N 1
ATOM 1223 C CA . PHE A 1 150 ? 1.022 -6.071 -23.631 1.00 62.16 150 PHE A CA 1
ATOM 1224 C C . PHE A 1 150 ? 0.896 -7.447 -24.291 1.00 62.16 150 PHE A C 1
ATOM 1226 O O . PHE A 1 150 ? 1.891 -8.153 -24.362 1.00 62.16 150 PHE A O 1
ATOM 1233 N N . LYS A 1 151 ? -0.279 -7.835 -24.804 1.00 60.84 151 LYS A N 1
ATOM 1234 C CA . LYS A 1 151 ? -0.480 -9.111 -25.515 1.00 60.84 151 LYS A CA 1
ATOM 1235 C C . LYS A 1 151 ? 0.450 -9.247 -26.722 1.00 60.84 151 LYS A C 1
ATOM 1237 O O . LYS A 1 151 ? 1.174 -10.234 -26.803 1.00 60.84 151 LYS A O 1
ATOM 1242 N N . THR A 1 152 ? 0.520 -8.220 -27.570 1.00 59.44 152 THR A N 1
ATOM 1243 C CA . THR A 1 152 ? 1.411 -8.196 -28.745 1.00 59.44 152 THR A CA 1
ATOM 1244 C C . THR A 1 152 ? 2.890 -8.281 -28.353 1.00 59.44 152 THR A C 1
ATOM 1246 O O . THR A 1 152 ? 3.677 -8.967 -29.000 1.00 59.44 152 THR A O 1
ATOM 1249 N N . CYS A 1 153 ? 3.278 -7.610 -27.265 1.00 63.78 153 CYS A N 1
ATOM 1250 C CA . CYS 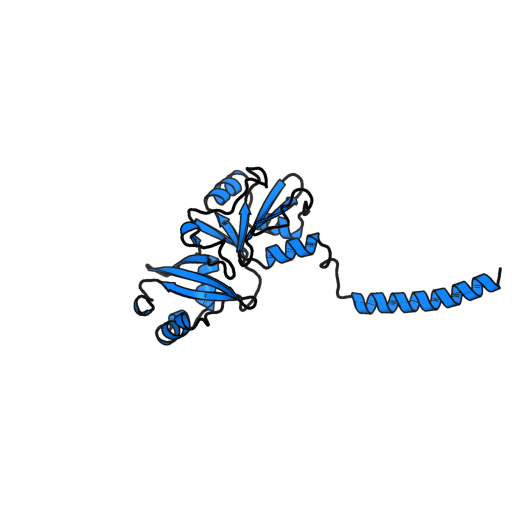A 1 153 ? 4.639 -7.668 -26.728 1.00 63.78 1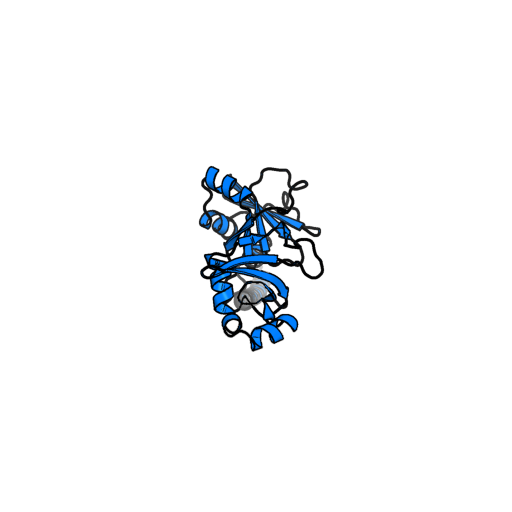53 CYS A CA 1
ATOM 1251 C C . CYS A 1 153 ? 4.959 -9.030 -26.079 1.00 63.78 153 CYS A C 1
ATOM 1253 O O . CYS A 1 153 ? 6.061 -9.560 -26.226 1.00 63.78 153 CYS A O 1
ATOM 1255 N N . LYS A 1 154 ? 3.982 -9.619 -25.382 1.00 60.03 154 LYS A N 1
ATOM 1256 C CA . LYS A 1 154 ? 4.084 -10.902 -24.682 1.00 60.03 154 LYS A CA 1
ATOM 1257 C C . LYS A 1 154 ? 4.293 -12.063 -25.647 1.00 60.03 154 LYS A C 1
ATOM 1259 O O . LYS A 1 154 ? 5.122 -12.925 -25.379 1.00 60.03 154 LYS A O 1
ATOM 1264 N N . GLU A 1 155 ? 3.595 -12.058 -26.778 1.00 58.69 155 GLU A N 1
ATOM 1265 C CA . GLU A 1 155 ? 3.751 -13.078 -27.825 1.00 58.69 155 GLU A CA 1
ATOM 1266 C C . GLU A 1 155 ? 5.166 -13.096 -28.422 1.00 58.69 155 GLU A C 1
ATOM 1268 O O . GLU A 1 155 ? 5.653 -14.152 -28.817 1.00 58.69 155 GLU A O 1
ATOM 1273 N N . LYS A 1 156 ? 5.856 -11.950 -28.417 1.00 58.78 156 LYS A N 1
ATOM 1274 C CA . LYS A 1 156 ? 7.224 -11.811 -28.933 1.00 58.78 156 LYS A CA 1
ATOM 1275 C C . LYS A 1 156 ? 8.316 -12.064 -27.890 1.00 58.78 156 LYS A C 1
ATOM 1277 O O . LYS A 1 156 ? 9.453 -12.328 -28.265 1.00 58.78 156 LYS A O 1
ATOM 1282 N N . ASN A 1 157 ? 8.000 -12.005 -26.592 1.00 62.66 157 ASN A N 1
ATOM 1283 C CA . ASN A 1 157 ? 8.990 -12.064 -25.515 1.00 62.66 157 ASN A CA 1
ATOM 1284 C C . ASN A 1 157 ? 8.661 -13.132 -24.465 1.00 62.66 157 ASN A C 1
ATOM 1286 O O . ASN A 1 157 ? 7.840 -12.924 -23.572 1.00 62.66 157 ASN A O 1
ATOM 1290 N N . ILE A 1 158 ? 9.415 -14.239 -24.487 1.00 57.00 158 ILE A N 1
ATOM 1291 C CA . ILE A 1 158 ? 9.293 -15.370 -23.543 1.00 57.00 158 ILE A CA 1
ATOM 1292 C C . ILE A 1 158 ? 9.385 -14.911 -22.074 1.00 57.00 158 ILE A C 1
ATOM 1294 O O . ILE A 1 158 ? 8.727 -15.481 -21.206 1.00 57.00 158 ILE A O 1
ATOM 1298 N N . TYR A 1 159 ? 10.139 -13.845 -21.785 1.00 58.81 159 TYR A N 1
ATOM 1299 C CA . TYR A 1 159 ? 10.259 -13.279 -20.436 1.00 58.81 159 TYR A CA 1
ATOM 1300 C C . TYR A 1 159 ? 8.923 -12.751 -19.872 1.00 58.81 159 TYR A C 1
ATOM 1302 O O . TYR A 1 159 ? 8.701 -12.810 -18.667 1.00 58.81 159 TYR A O 1
ATOM 1310 N N . LEU A 1 160 ? 8.005 -12.283 -20.725 1.00 62.19 160 LEU A N 1
ATOM 1311 C CA . LEU A 1 160 ? 6.690 -11.767 -20.318 1.00 62.19 160 LEU A CA 1
ATOM 1312 C C . LEU A 1 160 ? 5.628 -12.865 -20.157 1.00 62.19 160 LEU A C 1
ATOM 1314 O O . LEU A 1 160 ? 4.538 -12.599 -19.641 1.00 62.19 160 LEU A O 1
ATOM 1318 N N . ASN A 1 1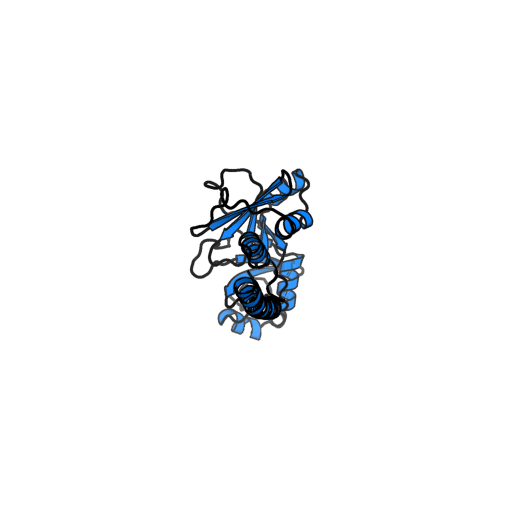61 ? 5.932 -14.101 -20.569 1.00 61.78 161 ASN A N 1
ATOM 1319 C CA . ASN A 1 161 ? 5.057 -15.248 -20.326 1.00 61.78 161 ASN A CA 1
ATOM 1320 C C . ASN A 1 161 ? 4.994 -15.619 -18.842 1.00 61.78 161 ASN A C 1
ATOM 1322 O O . ASN A 1 161 ? 3.966 -16.122 -18.388 1.00 61.78 161 ASN A O 1
ATOM 1326 N N . ASP A 1 162 ? 6.036 -15.287 -18.078 1.00 71.50 162 ASP A N 1
ATOM 1327 C CA . ASP A 1 162 ? 6.100 -15.508 -16.638 1.00 71.50 162 ASP A CA 1
ATOM 1328 C C . ASP A 1 162 ? 5.836 -14.207 -15.861 1.00 71.50 162 ASP A C 1
ATOM 1330 O O . ASP A 1 162 ? 6.733 -13.525 -15.362 1.00 71.50 162 ASP A O 1
ATOM 1334 N N . VAL A 1 163 ? 4.554 -13.856 -15.751 1.00 76.69 163 VAL A N 1
ATOM 1335 C CA . VAL A 1 163 ? 4.090 -12.708 -14.952 1.00 76.69 163 VAL A CA 1
ATOM 1336 C C . VAL A 1 163 ? 4.466 -12.869 -13.466 1.00 76.69 163 VAL A C 1
ATOM 1338 O O . VAL A 1 163 ? 4.644 -11.872 -12.766 1.00 76.69 163 VAL A O 1
ATOM 1341 N N . GLY A 1 164 ? 4.650 -14.106 -12.986 1.00 78.75 164 GLY A N 1
ATOM 1342 C CA . GLY A 1 164 ? 5.110 -14.396 -11.626 1.00 78.75 164 GLY A CA 1
ATOM 1343 C C . GLY A 1 164 ? 6.503 -13.829 -11.360 1.00 78.75 164 GLY A C 1
ATOM 1344 O O . GLY A 1 164 ? 6.690 -13.108 -10.381 1.00 78.75 164 GLY A O 1
ATOM 1345 N N . ARG A 1 165 ? 7.444 -14.025 -12.292 1.00 80.06 165 ARG A N 1
ATOM 1346 C CA . ARG A 1 165 ? 8.794 -13.437 -12.206 1.00 80.06 165 ARG A CA 1
ATOM 1347 C C . ARG A 1 165 ? 8.785 -11.917 -12.113 1.00 80.06 165 ARG A C 1
ATOM 1349 O O . ARG A 1 165 ? 9.559 -11.355 -11.341 1.00 80.06 165 ARG A O 1
ATOM 1356 N N . ILE A 1 166 ? 7.916 -11.241 -12.869 1.00 83.12 166 ILE A N 1
ATOM 1357 C CA . ILE A 1 166 ? 7.785 -9.776 -12.790 1.00 83.12 166 ILE A CA 1
ATOM 1358 C C . ILE A 1 166 ? 7.315 -9.373 -11.391 1.00 83.12 166 ILE A C 1
ATOM 1360 O O . ILE A 1 166 ? 7.913 -8.490 -10.776 1.00 83.12 166 ILE A O 1
ATOM 1364 N N . LEU A 1 167 ? 6.293 -10.051 -10.859 1.00 85.56 167 LEU A N 1
ATOM 1365 C CA . LEU A 1 167 ? 5.803 -9.793 -9.506 1.00 85.56 167 LEU A CA 1
ATOM 1366 C C . LEU A 1 167 ? 6.894 -10.032 -8.450 1.00 85.56 167 LEU A C 1
ATOM 1368 O O . LEU A 1 167 ? 7.031 -9.232 -7.525 1.00 85.56 167 LEU A O 1
ATOM 1372 N N . ASP A 1 168 ? 7.697 -11.083 -8.596 1.00 86.25 168 ASP A N 1
ATOM 1373 C CA . ASP A 1 168 ? 8.799 -11.379 -7.678 1.00 86.25 168 ASP A CA 1
ATOM 1374 C C . ASP A 1 168 ? 9.895 -10.307 -7.738 1.00 86.25 168 ASP A C 1
ATOM 1376 O O . ASP A 1 168 ? 10.391 -9.860 -6.702 1.00 86.25 168 ASP A O 1
ATOM 1380 N N . LYS A 1 169 ? 10.234 -9.813 -8.934 1.00 88.19 169 LYS A N 1
ATOM 1381 C CA . LYS A 1 169 ? 11.173 -8.690 -9.098 1.00 88.19 169 LYS A CA 1
ATOM 1382 C C . LYS A 1 169 ? 10.626 -7.392 -8.510 1.00 88.19 169 LYS A C 1
ATOM 1384 O O . LYS A 1 169 ? 11.381 -6.671 -7.853 1.00 88.19 169 LYS A O 1
ATOM 1389 N N . MET A 1 170 ? 9.329 -7.118 -8.679 1.00 89.00 170 MET A N 1
ATOM 1390 C CA . MET A 1 170 ? 8.652 -5.981 -8.044 1.00 89.00 170 MET A CA 1
ATOM 1391 C C . MET A 1 170 ? 8.708 -6.081 -6.514 1.00 89.00 170 MET A C 1
ATOM 1393 O O . MET A 1 170 ? 8.996 -5.090 -5.847 1.00 89.00 170 MET A O 1
ATOM 1397 N N . LYS A 1 171 ? 8.490 -7.276 -5.951 1.00 88.62 171 LYS A N 1
ATOM 1398 C CA . LYS A 1 171 ? 8.545 -7.516 -4.500 1.00 88.62 171 LYS A CA 1
ATOM 1399 C C . LYS A 1 171 ? 9.954 -7.379 -3.921 1.00 88.62 171 LYS A C 1
ATOM 1401 O O . LYS A 1 171 ? 10.109 -6.806 -2.845 1.00 88.62 171 LYS A O 1
ATOM 1406 N N . ASN A 1 172 ? 10.963 -7.896 -4.622 1.00 86.88 172 ASN A N 1
ATOM 1407 C CA . ASN A 1 172 ? 12.320 -8.026 -4.085 1.00 86.88 172 ASN A CA 1
ATOM 1408 C C . ASN A 1 172 ? 13.210 -6.805 -4.355 1.00 86.88 172 ASN A C 1
ATOM 1410 O O . ASN A 1 172 ? 13.993 -6.413 -3.493 1.00 86.88 172 ASN A O 1
ATOM 1414 N N . SER A 1 173 ? 13.102 -6.204 -5.541 1.00 88.25 173 SER A N 1
ATOM 1415 C CA . SER A 1 173 ? 13.973 -5.101 -5.986 1.00 88.25 173 SER A CA 1
ATOM 1416 C C . SER A 1 173 ? 13.216 -3.921 -6.596 1.00 88.25 173 SER A C 1
ATOM 1418 O O . SER A 1 173 ? 13.842 -2.985 -7.092 1.00 88.25 173 SER A O 1
ATOM 1420 N N . GLY A 1 174 ? 11.883 -3.972 -6.599 1.00 91.19 174 GLY A N 1
ATOM 1421 C CA . GLY A 1 174 ? 11.039 -2.949 -7.193 1.00 91.19 174 GLY A CA 1
ATOM 1422 C C . GLY A 1 174 ? 11.063 -1.644 -6.417 1.00 91.19 174 GLY A C 1
ATOM 1423 O O . GLY A 1 174 ? 10.856 -1.609 -5.201 1.00 91.19 174 GLY A O 1
ATOM 1424 N N . LYS A 1 175 ? 11.263 -0.561 -7.160 1.00 94.81 175 LYS A N 1
ATOM 1425 C CA . LYS A 1 175 ? 11.034 0.807 -6.719 1.00 94.81 175 LYS A CA 1
ATOM 1426 C C . LYS A 1 175 ? 9.863 1.402 -7.486 1.00 94.81 175 LYS A C 1
ATOM 1428 O O . LYS A 1 175 ? 9.669 1.096 -8.655 1.00 94.81 175 LYS A O 1
ATOM 1433 N N . ILE A 1 176 ? 9.102 2.269 -6.842 1.00 95.06 176 ILE A N 1
ATOM 1434 C CA . ILE A 1 176 ? 8.073 3.080 -7.491 1.00 95.06 176 ILE A CA 1
ATOM 1435 C C . ILE A 1 176 ? 8.690 4.429 -7.813 1.00 95.06 176 ILE A C 1
ATOM 1437 O O . ILE A 1 176 ? 9.286 5.039 -6.929 1.00 95.06 176 ILE A O 1
ATOM 1441 N N . ASN A 1 177 ? 8.550 4.893 -9.050 1.00 95.31 177 ASN A N 1
ATOM 1442 C CA . ASN A 1 177 ? 8.908 6.256 -9.425 1.00 95.31 177 ASN A CA 1
ATOM 1443 C C . ASN A 1 177 ? 7.666 7.144 -9.271 1.00 95.31 177 ASN A C 1
ATOM 1445 O O . ASN A 1 177 ? 6.714 7.012 -10.048 1.00 95.31 177 ASN A O 1
ATOM 1449 N N . PHE A 1 178 ? 7.654 8.020 -8.263 1.00 93.31 178 PHE A N 1
ATOM 1450 C CA . PHE A 1 178 ? 6.499 8.879 -7.980 1.00 93.31 178 PHE A CA 1
ATOM 1451 C C . PHE A 1 178 ? 6.286 9.946 -9.064 1.00 93.31 178 PHE A C 1
ATOM 1453 O O . PHE A 1 178 ? 5.144 10.268 -9.370 1.00 93.31 178 PHE A O 1
ATOM 1460 N N . GLU A 1 179 ? 7.354 10.413 -9.716 1.00 93.69 179 GLU A N 1
ATOM 1461 C CA . GLU A 1 179 ? 7.294 11.461 -10.751 1.00 93.69 179 GLU A CA 1
ATOM 1462 C C . GLU A 1 179 ? 6.633 10.953 -12.033 1.00 93.69 179 GLU A C 1
ATOM 1464 O O . GLU A 1 179 ? 5.837 11.647 -12.664 1.00 93.69 179 GLU A O 1
ATOM 1469 N N . LYS A 1 180 ? 6.941 9.707 -12.413 1.00 92.62 180 LYS A N 1
ATOM 1470 C CA . LYS A 1 180 ? 6.330 9.043 -13.576 1.00 92.62 180 LYS A CA 1
ATOM 1471 C C . LYS A 1 180 ? 4.942 8.465 -13.275 1.00 92.62 180 LYS A C 1
ATOM 1473 O O . LYS A 1 180 ? 4.222 8.072 -14.196 1.00 92.62 180 LYS A O 1
ATOM 1478 N N . SER A 1 181 ? 4.557 8.380 -12.004 1.00 92.81 181 SER A N 1
ATOM 1479 C CA . SER A 1 181 ? 3.279 7.813 -11.577 1.00 92.81 181 SER A CA 1
ATOM 1480 C C . SER A 1 181 ? 2.176 8.872 -11.551 1.00 92.81 181 SER A C 1
ATOM 1482 O O . SER A 1 181 ? 2.357 9.992 -11.089 1.00 92.81 181 SER A O 1
ATOM 1484 N N . LYS A 1 182 ? 0.971 8.508 -11.997 1.00 92.31 182 LYS A N 1
ATOM 1485 C CA . LYS A 1 182 ? -0.207 9.389 -11.984 1.00 92.31 182 LYS A CA 1
ATOM 1486 C C . LYS A 1 182 ? -1.148 8.960 -10.866 1.00 92.31 182 LYS A C 1
ATOM 1488 O O . LYS A 1 182 ? -2.188 8.346 -11.106 1.00 92.31 182 LYS A O 1
ATOM 1493 N N . HIS A 1 183 ? -0.771 9.279 -9.630 1.00 86.25 183 HIS A N 1
ATOM 1494 C CA . HIS A 1 183 ? -1.512 8.875 -8.428 1.00 86.25 183 HIS A CA 1
ATOM 1495 C C . HIS A 1 183 ? -2.896 9.519 -8.300 1.00 86.25 183 HIS A C 1
ATOM 1497 O O . HIS A 1 183 ? -3.772 8.944 -7.658 1.00 86.25 183 HIS A O 1
ATOM 1503 N N . TYR A 1 184 ? -3.082 10.693 -8.912 1.00 86.00 184 TYR A N 1
ATOM 1504 C CA . TYR A 1 184 ? -4.335 11.449 -8.890 1.00 86.00 184 TYR A CA 1
ATOM 1505 C C . TYR A 1 184 ? -5.217 11.248 -10.135 1.00 86.00 184 TYR A C 1
ATOM 1507 O O . TYR A 1 184 ? -6.253 11.896 -10.270 1.00 86.00 184 TYR A O 1
ATOM 1515 N N . ALA A 1 185 ? -4.828 10.363 -11.059 1.00 85.69 185 ALA A N 1
ATOM 1516 C CA . ALA A 1 185 ? -5.619 10.108 -12.260 1.00 85.69 185 ALA A CA 1
ATOM 1517 C C . ALA A 1 185 ? -6.885 9.292 -11.943 1.00 85.69 185 ALA A C 1
ATOM 1519 O O . ALA A 1 185 ? -6.838 8.295 -11.225 1.00 85.69 185 ALA A O 1
ATOM 1520 N N . SER A 1 186 ? -8.012 9.692 -12.534 1.00 79.31 186 SER A N 1
ATOM 1521 C CA . SER A 1 186 ? -9.294 8.974 -12.501 1.00 79.31 186 SER A CA 1
ATOM 1522 C C . SER A 1 186 ? -9.778 8.796 -13.948 1.00 79.31 186 SER A C 1
ATOM 1524 O O . SER A 1 186 ? -9.575 9.706 -14.754 1.00 79.31 186 SER A O 1
ATOM 1526 N N . PRO A 1 187 ? -10.351 7.641 -14.335 1.00 82.88 187 PRO A N 1
ATOM 1527 C CA . PRO A 1 187 ? -10.797 6.530 -13.485 1.00 82.88 187 PRO A CA 1
ATOM 1528 C C . PRO A 1 187 ? -9.700 5.527 -13.094 1.00 82.88 187 PRO A C 1
ATOM 1530 O O . PRO A 1 187 ? -9.986 4.574 -12.376 1.00 82.88 187 PRO A O 1
ATOM 1533 N N . LYS A 1 188 ? -8.468 5.677 -13.600 1.00 85.19 188 LYS A N 1
ATOM 1534 C CA . LYS A 1 188 ? -7.375 4.722 -13.367 1.00 85.19 188 LYS A CA 1
ATOM 1535 C C . LYS A 1 188 ? -6.094 5.450 -12.973 1.00 85.19 188 LYS A C 1
ATOM 1537 O O . LYS A 1 188 ? -5.455 6.064 -13.825 1.00 85.19 188 LYS A O 1
ATOM 1542 N N . ALA A 1 189 ? -5.696 5.321 -11.710 1.00 91.00 189 ALA A N 1
ATOM 1543 C CA . ALA A 1 189 ? -4.374 5.746 -11.270 1.00 91.00 189 ALA A CA 1
ATOM 1544 C C . ALA A 1 189 ? -3.306 4.811 -11.861 1.00 91.00 189 ALA A C 1
ATOM 1546 O O . ALA A 1 189 ? -3.479 3.586 -11.861 1.00 91.00 189 ALA A O 1
ATOM 1547 N N . THR A 1 190 ? -2.204 5.379 -12.355 1.00 92.06 190 THR A N 1
ATOM 1548 C CA . THR A 1 190 ? -1.106 4.603 -12.950 1.00 92.06 190 THR A CA 1
ATOM 1549 C C . THR A 1 190 ? 0.137 4.666 -12.083 1.00 92.06 190 THR A C 1
ATOM 1551 O O . THR A 1 190 ? 0.561 5.750 -11.688 1.00 92.06 190 THR A O 1
ATOM 1554 N N . ILE A 1 191 ? 0.739 3.510 -11.818 1.00 94.50 191 ILE A N 1
ATOM 1555 C CA . ILE A 1 191 ? 1.949 3.382 -11.005 1.00 94.50 191 ILE A CA 1
ATOM 1556 C C . ILE A 1 191 ? 3.082 2.870 -11.887 1.00 94.50 191 ILE A C 1
ATOM 1558 O O . ILE A 1 191 ? 2.943 1.821 -12.528 1.00 94.50 191 ILE A O 1
ATOM 1562 N N . ASN A 1 192 ? 4.185 3.612 -11.900 1.00 95.06 192 ASN A N 1
ATOM 1563 C CA . ASN A 1 192 ? 5.416 3.255 -12.586 1.00 95.06 192 ASN A CA 1
ATOM 1564 C C . ASN A 1 192 ? 6.353 2.532 -11.612 1.00 95.06 192 ASN A C 1
ATOM 1566 O O . ASN A 1 192 ? 6.776 3.091 -10.597 1.00 95.06 192 ASN A O 1
ATOM 1570 N N . TRP A 1 193 ? 6.655 1.281 -11.933 1.00 93.94 193 TRP A N 1
ATOM 1571 C CA . TRP A 1 193 ? 7.629 0.457 -11.234 1.00 93.94 193 TRP A CA 1
ATOM 1572 C C . TRP A 1 193 ? 8.926 0.403 -12.012 1.00 93.94 193 TRP A C 1
ATOM 1574 O O . TRP A 1 193 ? 8.913 0.291 -13.231 1.00 93.94 193 TRP A O 1
ATOM 1584 N N . VAL A 1 194 ? 10.037 0.398 -11.293 1.00 93.12 194 VAL A N 1
ATOM 1585 C CA . VAL A 1 194 ? 11.380 0.250 -11.835 1.00 93.12 194 VAL A CA 1
ATOM 1586 C C . VAL A 1 194 ? 12.088 -0.837 -11.043 1.00 93.12 194 VAL A C 1
ATOM 1588 O O . VAL A 1 194 ? 12.150 -0.779 -9.815 1.00 93.12 194 VAL A O 1
ATOM 1591 N N . PHE A 1 195 ? 12.622 -1.842 -11.723 1.00 90.94 195 PHE A N 1
ATOM 1592 C CA . PHE A 1 195 ? 13.455 -2.869 -11.101 1.00 90.94 195 PHE A CA 1
ATOM 1593 C C . PHE A 1 195 ? 14.601 -3.260 -12.024 1.00 90.94 195 PHE A C 1
ATOM 1595 O O . PHE A 1 195 ? 14.534 -3.098 -13.241 1.00 90.94 195 PHE A O 1
ATOM 1602 N N . LYS A 1 196 ? 15.671 -3.785 -11.425 1.00 84.81 196 LYS A N 1
ATOM 1603 C CA . LYS A 1 196 ? 16.818 -4.294 -12.173 1.00 84.81 196 LYS A CA 1
ATOM 1604 C C . LYS A 1 196 ? 16.628 -5.771 -12.492 1.00 84.81 196 LYS A C 1
ATOM 1606 O O . LYS A 1 196 ? 16.284 -6.570 -11.616 1.00 84.81 196 LYS A O 1
ATOM 1611 N N . ASP A 1 197 ? 16.915 -6.137 -13.731 1.00 80.56 197 ASP A N 1
ATOM 1612 C CA . ASP A 1 197 ? 17.085 -7.523 -14.140 1.00 80.56 197 ASP A CA 1
ATOM 1613 C C . ASP A 1 197 ? 18.416 -7.669 -14.878 1.00 80.56 197 ASP A C 1
ATOM 1615 O O . ASP A 1 197 ? 18.588 -7.190 -15.997 1.00 80.56 197 ASP A O 1
ATOM 1619 N N . ASN A 1 198 ? 1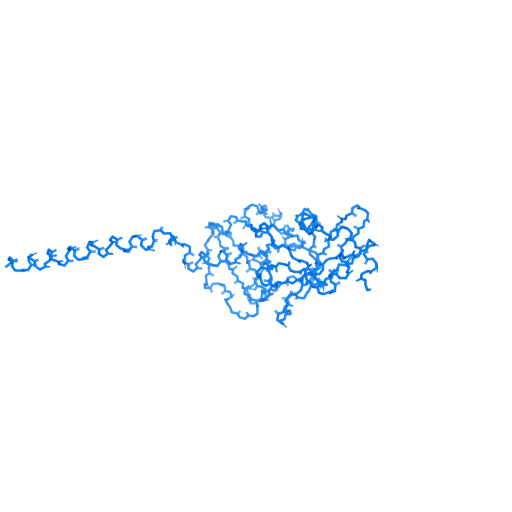9.384 -8.311 -14.222 1.00 80.12 198 ASN A N 1
ATOM 1620 C CA . ASN A 1 198 ? 20.790 -8.320 -14.627 1.00 80.12 198 ASN A CA 1
ATOM 1621 C C . ASN A 1 198 ? 21.338 -6.880 -14.756 1.00 80.12 198 ASN A C 1
ATOM 1623 O O . ASN A 1 198 ? 21.301 -6.136 -13.775 1.00 80.12 198 ASN A O 1
ATOM 1627 N N . ASN A 1 199 ? 21.818 -6.485 -15.941 1.00 77.12 199 ASN A N 1
ATOM 1628 C CA . ASN A 1 199 ? 22.322 -5.134 -16.223 1.00 77.12 199 ASN A CA 1
ATOM 1629 C C . ASN A 1 199 ? 21.254 -4.178 -16.779 1.00 77.12 199 ASN A C 1
ATOM 1631 O O . ASN A 1 199 ? 21.549 -3.002 -16.990 1.00 77.12 199 ASN A O 1
ATOM 1635 N N . ASP A 1 200 ? 20.019 -4.648 -16.970 1.00 80.12 200 ASP A N 1
ATOM 1636 C CA . ASP A 1 200 ? 18.947 -3.849 -17.551 1.00 80.12 200 ASP A CA 1
ATOM 1637 C C . ASP A 1 200 ? 18.021 -3.280 -16.477 1.00 80.12 200 ASP A C 1
ATOM 1639 O O . ASP A 1 200 ? 17.590 -3.971 -15.548 1.00 80.12 200 ASP A O 1
ATOM 1643 N N . SER A 1 201 ? 17.680 -2.001 -16.631 1.00 85.62 201 SER A N 1
ATOM 1644 C CA . SER A 1 201 ? 16.593 -1.373 -15.885 1.00 85.62 201 SER A CA 1
ATOM 1645 C C . SER A 1 201 ? 15.291 -1.595 -16.644 1.00 85.62 201 SER A C 1
ATOM 1647 O O . SER A 1 201 ? 15.168 -1.176 -17.796 1.00 85.62 201 SER A O 1
ATOM 1649 N N . ILE A 1 202 ? 14.335 -2.257 -15.999 1.00 87.62 202 ILE A N 1
ATOM 1650 C CA . ILE A 1 202 ? 13.006 -2.512 -16.550 1.00 87.62 202 ILE A CA 1
ATOM 1651 C C . ILE A 1 202 ? 12.026 -1.570 -15.861 1.00 87.62 202 ILE A C 1
ATOM 1653 O O . ILE A 1 202 ? 11.943 -1.538 -14.631 1.00 87.62 202 ILE A O 1
ATOM 1657 N N . GLU A 1 203 ? 11.273 -0.826 -16.664 1.00 90.38 203 GLU A N 1
ATOM 1658 C CA . GLU A 1 203 ? 10.149 -0.013 -16.220 1.00 90.38 203 GLU A CA 1
ATOM 1659 C C . GLU A 1 203 ? 8.834 -0.717 -16.558 1.00 90.38 203 GLU A C 1
ATOM 1661 O O . GLU A 1 203 ? 8.649 -1.221 -17.664 1.00 90.38 203 GLU A O 1
ATOM 1666 N N . VAL A 1 204 ? 7.905 -0.753 -15.608 1.00 89.56 204 VAL A N 1
ATOM 1667 C CA . VAL A 1 204 ? 6.593 -1.385 -15.760 1.00 89.56 204 VAL A CA 1
ATOM 1668 C C . VAL A 1 204 ? 5.522 -0.409 -15.312 1.00 89.56 204 VAL A C 1
ATOM 1670 O O . VAL A 1 204 ? 5.469 0.000 -14.152 1.00 89.56 204 VAL A O 1
ATOM 1673 N N . ASN A 1 205 ? 4.627 -0.066 -16.229 1.00 90.44 205 ASN A N 1
ATOM 1674 C CA . ASN A 1 205 ? 3.483 0.776 -15.937 1.00 90.44 205 ASN A CA 1
ATOM 1675 C C . ASN A 1 205 ? 2.257 -0.089 -15.641 1.00 90.44 205 ASN A C 1
ATOM 1677 O O . ASN A 1 205 ? 1.899 -0.998 -16.399 1.00 90.44 205 ASN A O 1
ATOM 1681 N N . THR A 1 206 ? 1.605 0.208 -14.519 1.00 91.81 206 THR A N 1
ATOM 1682 C CA . THR A 1 206 ? 0.515 -0.610 -13.979 1.00 91.81 206 THR A CA 1
ATOM 1683 C C . THR A 1 206 ? -0.693 0.220 -13.564 1.00 91.81 206 THR A C 1
ATOM 1685 O O . THR A 1 206 ? -0.554 1.392 -13.222 1.00 91.81 206 THR A O 1
ATOM 1688 N N . TYR A 1 207 ? -1.878 -0.389 -13.548 1.00 90.75 207 TYR A N 1
ATOM 1689 C CA . TYR A 1 207 ? -3.094 0.184 -12.956 1.00 90.75 207 TYR A CA 1
ATOM 1690 C C . TYR A 1 207 ? -3.933 -0.898 -12.270 1.00 90.75 207 TYR A C 1
ATOM 1692 O O . TYR A 1 207 ? -3.743 -2.089 -12.507 1.00 90.75 207 TYR A O 1
ATOM 1700 N N . TRP A 1 208 ? -4.894 -0.501 -11.436 1.00 89.19 208 TRP A N 1
ATOM 1701 C CA . TRP A 1 208 ? -5.822 -1.442 -10.801 1.00 89.19 208 TRP A CA 1
ATOM 1702 C C . TRP A 1 208 ? -7.018 -1.765 -11.703 1.00 89.19 208 TRP A C 1
ATOM 1704 O O . TRP A 1 208 ? -7.678 -0.856 -12.210 1.00 89.19 208 TRP A O 1
ATOM 1714 N N . TYR A 1 209 ? -7.329 -3.048 -11.905 1.00 84.44 209 TYR A N 1
ATOM 1715 C CA . TYR A 1 209 ? -8.509 -3.474 -12.664 1.00 84.44 209 TYR A CA 1
ATOM 1716 C C . TYR A 1 209 ? -8.980 -4.872 -12.271 1.00 84.44 209 TYR A C 1
ATOM 1718 O O . TYR A 1 209 ? -8.181 -5.802 -12.223 1.00 84.44 209 TYR A O 1
ATOM 1726 N N . LYS A 1 210 ? -10.290 -5.026 -12.022 1.00 80.62 210 LYS A N 1
ATOM 1727 C CA . LYS A 1 210 ? -10.931 -6.296 -11.619 1.00 80.62 210 LYS A CA 1
ATOM 1728 C C . LYS A 1 210 ? -10.179 -7.009 -10.480 1.00 80.62 210 LYS A C 1
ATOM 1730 O O . LYS A 1 210 ? -9.893 -8.199 -10.570 1.00 80.62 210 LYS A O 1
ATOM 1735 N N . ASN A 1 211 ? -9.865 -6.255 -9.426 1.00 79.12 211 ASN A N 1
ATOM 1736 C CA . ASN A 1 211 ? -9.144 -6.708 -8.229 1.00 79.12 211 ASN A CA 1
ATOM 1737 C C . ASN A 1 211 ? -7.706 -7.190 -8.472 1.00 79.12 211 ASN A C 1
ATOM 1739 O O . ASN A 1 211 ? -7.164 -7.952 -7.683 1.00 79.12 211 ASN A O 1
ATOM 1743 N N . LYS A 1 212 ? -7.092 -6.768 -9.580 1.00 86.38 212 LYS A N 1
ATOM 1744 C CA . LYS A 1 212 ? -5.753 -7.189 -9.991 1.00 86.38 212 LYS A CA 1
ATOM 1745 C C . LYS A 1 212 ? -4.924 -5.987 -10.422 1.00 86.38 212 LYS A C 1
ATOM 1747 O O . LYS A 1 212 ? -5.451 -5.024 -10.990 1.00 86.38 212 LYS A O 1
ATOM 1752 N N . ILE A 1 213 ? -3.616 -6.062 -10.199 1.00 87.94 213 ILE A N 1
ATOM 1753 C CA . ILE A 1 213 ? -2.647 -5.139 -10.789 1.00 87.94 213 ILE A CA 1
ATOM 1754 C C . ILE A 1 213 ? -2.505 -5.536 -12.255 1.00 87.94 213 ILE A C 1
ATOM 1756 O O . ILE A 1 213 ? -2.065 -6.640 -12.553 1.00 87.94 213 ILE A O 1
ATOM 1760 N N . ASN A 1 214 ? -2.896 -4.661 -13.174 1.00 87.62 214 ASN A N 1
ATOM 1761 C CA . ASN A 1 214 ? -2.738 -4.882 -14.603 1.00 87.62 214 ASN A CA 1
ATOM 1762 C C . ASN A 1 214 ? -1.499 -4.166 -15.130 1.00 87.62 214 ASN A C 1
ATOM 1764 O O . ASN A 1 214 ? -1.345 -2.967 -14.900 1.00 87.62 214 ASN A O 1
ATOM 1768 N N . ILE A 1 215 ? -0.661 -4.882 -15.874 1.00 86.06 215 ILE A N 1
ATOM 1769 C CA . ILE A 1 215 ? 0.447 -4.313 -16.640 1.00 86.06 215 ILE A CA 1
ATOM 1770 C C . ILE A 1 215 ? -0.081 -3.836 -17.990 1.00 86.06 215 ILE A C 1
ATOM 1772 O O . ILE A 1 215 ? -0.725 -4.590 -18.729 1.00 86.06 215 ILE A O 1
ATOM 1776 N N . PHE A 1 216 ? 0.213 -2.581 -18.322 1.00 84.38 216 PHE A N 1
ATOM 1777 C CA . PHE A 1 216 ? -0.198 -1.999 -19.599 1.00 84.38 216 PHE A CA 1
ATOM 1778 C C . PHE A 1 216 ? 0.944 -1.546 -20.495 1.00 84.38 216 PHE A C 1
ATOM 1780 O O . PHE A 1 216 ? 0.735 -1.364 -21.688 1.00 84.38 216 PHE A O 1
ATOM 1787 N N . SER A 1 217 ? 2.137 -1.380 -19.936 1.00 81.62 217 SER A N 1
ATOM 1788 C CA . SER A 1 217 ? 3.340 -1.052 -20.691 1.00 81.62 217 SER A CA 1
ATOM 1789 C C . SER A 1 217 ? 4.554 -1.561 -19.920 1.00 81.62 217 SER A C 1
ATOM 1791 O O . SER A 1 217 ? 4.568 -1.530 -18.684 1.00 81.62 217 SER A O 1
ATOM 1793 N N . VAL A 1 218 ? 5.544 -2.053 -20.661 1.00 81.88 218 VAL A N 1
ATOM 1794 C CA . VAL A 1 218 ? 6.854 -2.450 -20.149 1.00 81.88 218 VAL A CA 1
ATOM 1795 C C . VAL A 1 218 ? 7.908 -1.879 -21.078 1.00 81.88 218 VAL A C 1
ATOM 1797 O O . VAL A 1 218 ? 7.804 -2.046 -22.288 1.00 81.88 218 VAL A O 1
ATOM 1800 N N . THR A 1 219 ? 8.917 -1.238 -20.502 1.00 82.06 219 THR A N 1
ATOM 1801 C CA . THR A 1 219 ? 10.025 -0.626 -21.234 1.00 82.06 219 THR A CA 1
ATOM 1802 C C . THR A 1 219 ? 11.338 -1.134 -20.648 1.00 82.06 219 THR A C 1
ATOM 1804 O O . THR A 1 219 ? 11.487 -1.275 -19.436 1.00 82.06 219 THR A O 1
ATOM 1807 N N . GLY A 1 220 ? 12.305 -1.440 -21.504 1.00 76.56 220 GLY A N 1
ATOM 1808 C CA . GLY A 1 220 ? 13.634 -1.909 -21.113 1.00 76.56 220 GLY A CA 1
ATOM 1809 C C . GLY A 1 220 ? 14.414 -2.366 -22.339 1.00 76.56 220 GLY A C 1
ATOM 1810 O O . GLY A 1 220 ? 13.827 -2.543 -23.404 1.00 76.56 220 GLY A O 1
ATOM 1811 N N . GLN A 1 221 ? 15.728 -2.585 -22.218 1.00 69.00 221 GLN A N 1
ATOM 1812 C CA . GLN A 1 221 ? 16.541 -2.996 -23.377 1.00 69.00 221 GLN A CA 1
ATOM 1813 C C . GLN A 1 221 ? 16.032 -4.296 -24.019 1.00 69.00 221 GLN A C 1
ATOM 1815 O O . GLN A 1 221 ? 16.004 -4.400 -25.241 1.00 69.00 221 GLN A O 1
ATOM 1820 N N . LYS A 1 222 ? 15.544 -5.236 -23.199 1.00 64.81 222 LYS A N 1
ATOM 1821 C CA . LYS A 1 222 ? 14.916 -6.497 -23.631 1.00 64.81 222 LYS A CA 1
ATOM 1822 C C . LYS A 1 222 ? 13.521 -6.333 -24.255 1.00 64.81 222 LYS A C 1
ATOM 1824 O O . LYS A 1 222 ? 12.968 -7.309 -24.739 1.00 64.81 222 LYS A O 1
ATOM 1829 N N . PHE A 1 223 ? 12.941 -5.133 -24.213 1.00 66.06 223 PHE A N 1
ATOM 1830 C CA . PHE A 1 223 ? 11.573 -4.844 -24.661 1.00 66.06 223 PHE A CA 1
ATOM 1831 C C . PHE A 1 223 ? 11.518 -3.685 -25.661 1.00 66.06 223 PHE A C 1
ATOM 1833 O O . PHE A 1 223 ? 10.461 -3.086 -25.827 1.00 66.06 223 PHE A O 1
ATOM 1840 N N . LYS A 1 224 ? 12.634 -3.355 -26.330 1.00 61.41 224 LYS A N 1
ATOM 1841 C CA . LYS A 1 224 ? 12.659 -2.306 -27.366 1.00 61.41 224 LYS A CA 1
ATOM 1842 C C . LYS A 1 224 ? 11.654 -2.567 -28.494 1.00 61.41 224 LYS A C 1
ATOM 1844 O O . LYS A 1 224 ? 11.094 -1.625 -29.028 1.00 61.41 224 LYS A O 1
ATOM 1849 N N . ASP A 1 225 ? 11.365 -3.834 -28.787 1.00 56.72 225 ASP A N 1
ATOM 1850 C CA . ASP A 1 225 ? 10.393 -4.242 -29.814 1.00 56.72 225 ASP A CA 1
ATOM 1851 C C . ASP A 1 225 ? 8.920 -4.096 -29.374 1.00 56.72 225 ASP A C 1
ATOM 1853 O O . ASP A 1 225 ? 8.008 -4.518 -30.093 1.00 56.72 225 ASP A O 1
ATOM 1857 N N . CYS A 1 226 ? 8.687 -3.575 -28.165 1.00 58.75 226 CYS A N 1
ATOM 1858 C CA . CYS A 1 226 ? 7.372 -3.394 -27.555 1.00 58.75 226 CYS A CA 1
ATOM 1859 C C . CYS A 1 226 ? 6.944 -1.925 -27.412 1.00 58.75 226 CYS A C 1
ATOM 1861 O O . CYS A 1 226 ? 5.892 -1.677 -26.814 1.00 58.75 226 CYS A O 1
ATOM 1863 N N . GLU A 1 227 ? 7.754 -0.988 -27.917 1.00 53.06 227 GLU A N 1
ATOM 1864 C CA . GLU A 1 227 ? 7.383 0.425 -28.103 1.00 53.06 227 GLU A CA 1
ATOM 1865 C C . GLU A 1 227 ? 6.548 0.644 -29.370 1.00 53.06 227 GLU A C 1
ATOM 1867 O O . GLU A 1 227 ? 6.806 -0.032 -30.394 1.00 53.06 227 GLU A O 1
#

Secondary structure (DSSP, 8-state):
-HHHHHHHHHHHHHHHHHHHHHHHHHTT--GGGSHHHHHHHHHHTSEEEEEHHHHHHHHHTT--HHHHHHHHHHPEE-TTTSB-SSSEEEEEEEETTEEEEEEEETT-SEEEEE-S-S-TTT-----SSEEEEEE----TT-EE---HHHHHHHHH-GGGG-HHHHHHHHHHH-EEEEEEEETT-SS--EEEEEEEETTEEEEEEEEEETTEEEEEEEESGGGGGG-

Sequence (227 aa):
MEKLITRLKYYGIGFAIGLVFVFIFFQNRGCSWLPSNRVKNTILDKTLVISEKEEKIFNEKNISKKQIVSFLEKGTVHFNESKKEGFLKIYVLSIEKQKLYFLLPKDSYIAEVQFPSKSIKDTRLTESGFGKALHFPNEKHLLFADSSAFKTCKEKNIYLNDVGRILDKMKNSGKINFEKSKHYASPKATINWVFKDNNDSIEVNTYWYKNKINIFSVTGQKFKDCE